Protein AF-A0A2V9L2V7-F1 (afdb_monomer_lite)

Radius of gyration: 20.35 Å; chains: 1; bounding box: 47×50×39 Å

Secondary structure (DSSP, 8-state):
-----EEPPHHHHHHHHHHT-S--TTHHHHHHHGGGEEEEE-STT--EEEEE-SSPPP---S--EEEEE-TTS-EEEEEEEE-TTS-EEEEEEE-TT-PPPSS---TTTPEEPPTT-SPPTTSS---PPPHHHHHHHHHHHHHHHHHHHHHHHHHHSGGGGGTTTHHHHHHHTT-HHHHHHHHHHHHTT--SS--HHHHHHHHTS--HHHHHHHHHHHHHHHHH-TTHHHHHHHHHHHTTTT-

Foldseek 3Di:
DPPQWDQDDPFRLLQQVLLLVDDDQQSVQQVQQNVQKTWHQDDPLRKTFIDGPDGAAGPDPWWRKWWFAAPVRFIKIWTFDDDPRRYTTITDIDRPVPDHGPDRDGNVRIDTADTVRDCDVVNPVCPPQFPLSLLLLLLVLQVVQLVVPFPLRCLQDPSVQSLVCNLVSCVVLVNNQLSVLSVQLQVLLVDPDRDSVSSNVSSVDDDPSSVVSRVVSSVSCVVRVPCSVVSSVVSCVVCVVSD

pLDDT: mean 87.8, std 12.85, range [36.5, 97.56]

Structure (mmCIF, N/CA/C/O backbone):
data_AF-A0A2V9L2V7-F1
#
_entry.id   AF-A0A2V9L2V7-F1
#
loop_
_atom_site.group_PDB
_atom_site.id
_atom_site.type_symbol
_atom_site.label_atom_id
_atom_site.label_alt_id
_atom_site.label_comp_id
_atom_site.label_asym_id
_atom_site.label_entity_id
_atom_site.label_seq_id
_atom_site.pdbx_PDB_ins_code
_atom_site.Cartn_x
_atom_site.Cartn_y
_atom_site.Cartn_z
_atom_site.occupancy
_atom_site.B_iso_or_equiv
_atom_site.auth_seq_id
_atom_site.auth_comp_id
_atom_site.auth_asym_id
_atom_site.auth_atom_id
_atom_site.pdbx_PDB_model_num
ATOM 1 N N . MET A 1 1 ? 18.694 -12.352 14.909 1.00 42.19 1 MET A N 1
ATOM 2 C CA . MET A 1 1 ? 17.731 -11.293 14.555 1.00 42.19 1 MET A CA 1
ATOM 3 C C . MET A 1 1 ? 16.382 -11.964 14.516 1.00 42.19 1 MET A C 1
ATOM 5 O O . MET A 1 1 ? 16.233 -12.912 13.757 1.00 42.19 1 MET A O 1
ATOM 9 N N . ASP A 1 2 ? 15.488 -11.582 15.415 1.00 48.94 2 ASP A N 1
ATOM 10 C CA . ASP A 1 2 ? 14.158 -12.174 15.496 1.00 48.94 2 ASP A CA 1
ATOM 11 C C . ASP A 1 2 ? 13.332 -11.619 14.329 1.00 48.94 2 ASP A C 1
ATOM 13 O O . ASP A 1 2 ? 13.195 -10.401 14.200 1.00 48.94 2 ASP A O 1
ATOM 17 N N . SER A 1 3 ? 12.876 -12.473 13.412 1.00 68.56 3 SER A N 1
ATOM 18 C CA . SER A 1 3 ? 12.157 -12.027 12.208 1.00 68.56 3 SER A CA 1
ATOM 19 C C . SER A 1 3 ? 10.790 -11.409 12.547 1.00 68.56 3 SER A C 1
ATOM 21 O O . SER A 1 3 ? 10.177 -10.758 11.699 1.00 68.56 3 SER A O 1
ATOM 23 N N . GLY A 1 4 ? 10.316 -11.578 13.789 1.00 87.12 4 GLY A N 1
ATOM 24 C CA . GLY A 1 4 ? 9.013 -11.110 14.267 1.00 87.12 4 GLY A CA 1
ATOM 25 C C . GLY A 1 4 ? 7.839 -11.932 13.731 1.00 87.12 4 GLY A C 1
ATOM 26 O O . GLY A 1 4 ? 6.692 -11.628 14.050 1.00 87.12 4 GLY A O 1
ATOM 27 N N . PHE A 1 5 ? 8.118 -12.959 12.923 1.00 94.19 5 PHE A N 1
ATOM 28 C CA . PHE A 1 5 ? 7.127 -13.913 12.452 1.00 94.19 5 PHE A CA 1
ATOM 29 C C . PHE A 1 5 ? 6.853 -14.944 13.539 1.00 94.19 5 PHE A C 1
ATOM 31 O O . PHE A 1 5 ? 7.765 -15.552 14.099 1.00 94.19 5 PHE A O 1
ATOM 38 N N . ARG A 1 6 ? 5.571 -15.153 13.817 1.00 96.06 6 ARG A N 1
AT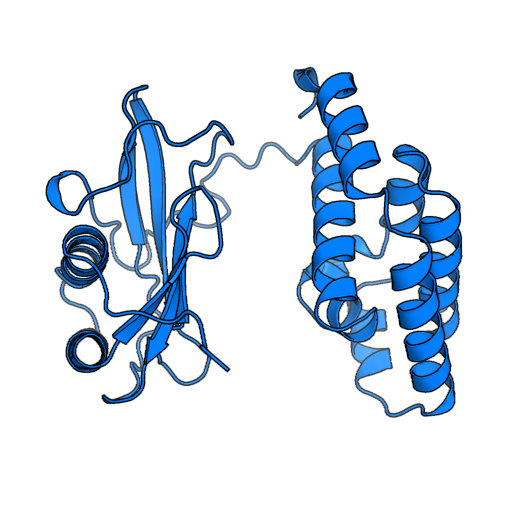OM 39 C CA . ARG A 1 6 ? 5.075 -16.119 14.793 1.00 96.06 6 ARG A CA 1
ATOM 40 C C . ARG A 1 6 ? 4.075 -17.064 14.150 1.00 96.06 6 ARG A C 1
ATOM 42 O O . ARG A 1 6 ? 3.591 -16.831 13.046 1.00 96.06 6 ARG A O 1
ATOM 49 N N . GLN A 1 7 ? 3.740 -18.129 14.863 1.00 96.50 7 GLN A N 1
ATOM 50 C CA . GLN A 1 7 ? 2.597 -18.953 14.493 1.00 96.50 7 GLN A CA 1
ATOM 51 C C . GLN A 1 7 ? 1.312 -18.112 14.504 1.00 96.50 7 GLN A C 1
ATOM 53 O O . GLN A 1 7 ? 1.173 -17.177 15.305 1.00 96.50 7 GLN A O 1
ATOM 58 N N . LEU A 1 8 ? 0.395 -18.459 13.601 1.00 96.50 8 LEU A N 1
ATOM 59 C CA . LEU A 1 8 ? -0.950 -17.896 13.580 1.00 96.50 8 LEU A CA 1
ATOM 60 C C . LEU A 1 8 ? -1.647 -18.186 14.908 1.00 96.50 8 LEU A C 1
ATOM 62 O O . LEU A 1 8 ? -1.586 -19.312 15.416 1.00 96.50 8 LEU A O 1
ATOM 66 N N . ASP A 1 9 ? -2.340 -17.190 15.448 1.00 96.06 9 ASP A N 1
ATOM 67 C CA . ASP A 1 9 ? -3.262 -17.440 16.550 1.00 96.06 9 ASP A CA 1
ATOM 68 C C . ASP A 1 9 ? -4.553 -18.126 16.046 1.00 96.06 9 ASP A C 1
ATOM 70 O O . ASP A 1 9 ? -4.778 -18.308 14.844 1.00 96.06 9 ASP A O 1
ATOM 74 N N . ALA A 1 10 ? -5.420 -18.537 16.975 1.00 96.56 10 ALA A N 1
ATOM 75 C CA . ALA A 1 10 ? -6.659 -19.239 16.637 1.00 96.56 10 ALA A CA 1
ATOM 76 C C . ALA A 1 10 ? -7.625 -18.397 15.780 1.00 96.56 10 ALA A C 1
ATOM 78 O O . ALA A 1 10 ? -8.350 -18.948 14.950 1.00 96.56 10 ALA A O 1
ATOM 79 N N . ARG A 1 11 ? -7.640 -17.071 15.962 1.00 96.12 11 ARG A N 1
ATOM 80 C CA . ARG A 1 11 ? -8.501 -16.150 15.209 1.00 96.12 11 ARG A CA 1
ATOM 81 C C . ARG A 1 11 ? -7.983 -16.000 13.783 1.00 96.12 11 ARG A C 1
ATOM 83 O O . ARG A 1 11 ? -8.754 -16.166 12.843 1.00 96.12 11 ARG A O 1
ATOM 90 N N . GLU A 1 12 ? -6.695 -15.721 13.625 1.00 97.19 12 GLU A N 1
ATOM 91 C CA . GLU A 1 12 ? -6.029 -15.537 12.330 1.00 97.19 12 GLU A CA 1
ATOM 92 C C . GLU A 1 12 ? -6.109 -16.807 11.483 1.00 97.19 12 GLU A C 1
ATOM 94 O O . GLU A 1 12 ? -6.489 -16.763 10.311 1.00 97.19 12 GLU A O 1
ATOM 99 N N . ARG A 1 13 ? -5.831 -17.963 12.100 1.00 97.19 13 ARG A N 1
ATOM 100 C CA . ARG A 1 13 ? -5.992 -19.264 11.450 1.00 97.19 13 ARG A CA 1
ATOM 101 C C . ARG A 1 13 ? -7.441 -19.514 11.044 1.00 97.19 13 ARG A C 1
ATOM 103 O O . ARG A 1 13 ? -7.682 -19.926 9.913 1.00 97.19 13 ARG A O 1
ATOM 110 N N . GLY A 1 14 ? -8.394 -19.219 11.927 1.00 97.44 14 GLY A N 1
ATOM 111 C CA . GLY A 1 14 ? -9.816 -19.370 11.628 1.00 97.44 14 GLY A CA 1
ATOM 112 C C . GLY A 1 14 ? -10.272 -18.504 10.449 1.00 97.44 14 GLY A C 1
ATOM 113 O O . GLY A 1 14 ? -11.051 -18.971 9.622 1.00 97.44 14 GLY A O 1
ATOM 114 N N . LEU A 1 15 ? -9.784 -17.262 10.338 1.00 97.44 15 LEU A N 1
ATOM 115 C CA . LEU A 1 15 ? -10.085 -16.382 9.201 1.00 97.44 15 LEU A CA 1
ATOM 116 C C . LEU A 1 15 ? -9.597 -16.990 7.882 1.00 97.44 15 LEU A C 1
ATOM 118 O O . LEU A 1 15 ? -10.358 -17.059 6.919 1.00 97.44 15 LEU A O 1
ATOM 122 N N . LEU A 1 16 ? -8.354 -17.474 7.850 1.00 97.00 16 LEU A N 1
ATOM 123 C CA . LEU A 1 16 ? -7.784 -18.114 6.664 1.00 97.00 16 LEU A CA 1
ATOM 124 C C . LEU A 1 16 ? -8.534 -19.397 6.291 1.00 97.00 16 LEU A C 1
ATOM 126 O O . LEU A 1 16 ? -8.873 -19.597 5.128 1.00 97.00 16 LEU A O 1
ATOM 130 N N . GLU A 1 17 ? -8.844 -20.253 7.264 1.00 96.56 17 GLU A N 1
ATOM 131 C CA . GLU A 1 17 ? -9.619 -21.476 7.029 1.00 96.56 17 GLU A CA 1
ATOM 132 C C . GLU A 1 17 ? -11.016 -21.162 6.480 1.00 96.56 17 GLU A C 1
ATOM 134 O O . GLU A 1 17 ? -11.464 -21.826 5.543 1.00 96.56 17 GLU A O 1
ATOM 139 N N . LYS A 1 18 ? -11.668 -20.110 6.995 1.00 96.12 18 LYS A N 1
ATOM 140 C CA . LYS A 1 18 ? -12.967 -19.639 6.504 1.00 96.12 18 LYS A CA 1
ATOM 141 C C . LYS A 1 18 ? -12.882 -19.119 5.072 1.00 96.12 18 LYS A C 1
ATOM 143 O O . LYS A 1 18 ? -13.696 -19.515 4.247 1.00 96.12 18 LYS A O 1
ATOM 148 N N . LEU A 1 19 ? -11.884 -18.295 4.748 1.00 93.88 19 LEU A N 1
ATOM 149 C CA . LEU A 1 19 ? -11.638 -17.806 3.382 1.00 93.88 19 LEU A CA 1
ATOM 150 C C . LEU A 1 19 ? -11.411 -18.940 2.376 1.00 93.88 19 LEU A C 1
ATOM 152 O O . LEU A 1 19 ? -11.769 -18.827 1.206 1.00 93.88 19 LEU A O 1
ATOM 156 N N . LEU A 1 20 ? -10.841 -20.051 2.840 1.00 93.50 20 LEU A N 1
ATOM 157 C CA . LEU A 1 20 ? -10.609 -21.252 2.049 1.00 93.50 20 LEU A CA 1
ATOM 158 C C . LEU A 1 20 ? -11.741 -22.285 2.186 1.00 93.50 20 LEU A C 1
ATOM 160 O O . LEU A 1 20 ? -11.525 -23.446 1.844 1.00 93.50 20 LEU A O 1
ATOM 164 N N . GLU A 1 21 ? -12.916 -21.932 2.717 1.00 91.06 21 GLU A N 1
ATOM 165 C CA . GLU A 1 21 ? -14.033 -22.870 2.915 1.00 91.06 21 GLU A CA 1
ATOM 166 C C . GLU A 1 21 ? -14.678 -23.260 1.577 1.00 91.06 21 GLU A C 1
ATOM 168 O O . GLU A 1 21 ? -14.817 -24.454 1.288 1.00 91.06 21 GLU A O 1
ATOM 173 N N . ALA A 1 22 ? -14.993 -22.267 0.736 1.00 85.62 22 ALA A N 1
ATOM 174 C CA . ALA A 1 22 ? -15.591 -22.466 -0.585 1.00 85.62 22 ALA A CA 1
ATOM 175 C C . ALA A 1 22 ? -14.667 -23.257 -1.528 1.00 85.62 22 ALA A C 1
ATOM 177 O O . ALA A 1 22 ? -13.444 -23.194 -1.419 1.00 85.62 22 ALA A O 1
ATOM 178 N N . GLU A 1 23 ? -15.245 -24.022 -2.455 1.00 85.12 23 GLU A N 1
ATOM 179 C CA . GLU A 1 23 ? -14.487 -24.738 -3.486 1.00 85.12 23 GLU A CA 1
ATOM 180 C C . GLU A 1 23 ? -14.056 -23.813 -4.614 1.00 85.12 23 GLU A C 1
ATOM 182 O O . GLU A 1 23 ? -14.885 -23.121 -5.193 1.00 85.12 23 GLU A O 1
ATOM 187 N N . PHE A 1 24 ? -12.761 -23.841 -4.937 1.00 85.50 24 PHE A N 1
ATOM 188 C CA . PHE A 1 24 ? -12.201 -23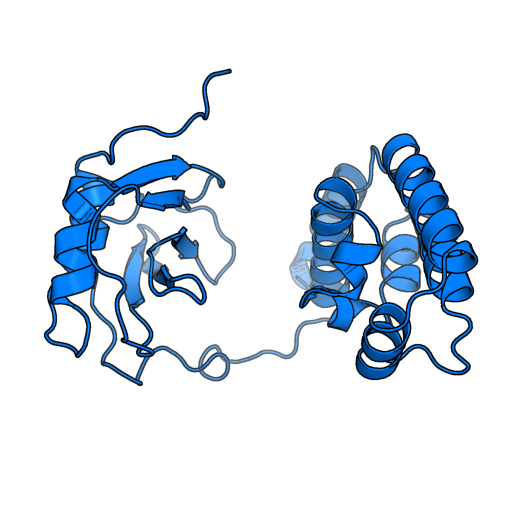.127 -6.076 1.00 85.50 24 PHE A CA 1
ATOM 189 C C . PHE A 1 24 ? -10.885 -23.752 -6.563 1.00 85.50 24 PHE A C 1
ATOM 191 O O . PHE A 1 24 ? -10.172 -24.397 -5.779 1.00 85.50 24 PHE A O 1
ATOM 198 N N . PRO A 1 25 ? -10.505 -23.553 -7.841 1.00 87.56 25 PRO A N 1
ATOM 199 C CA . PRO A 1 25 ? -9.230 -24.035 -8.361 1.00 87.56 25 PRO A CA 1
ATOM 200 C C . PRO A 1 25 ? -8.061 -23.446 -7.574 1.00 87.56 25 PRO A C 1
ATOM 202 O O . PRO A 1 25 ? -7.945 -22.227 -7.478 1.00 87.56 25 PRO A O 1
ATOM 205 N N . GLY A 1 26 ? -7.171 -24.288 -7.047 1.00 89.88 26 GLY A N 1
ATOM 206 C CA . GLY A 1 26 ? -6.004 -23.852 -6.278 1.00 89.88 26 GLY A CA 1
ATOM 207 C C . GLY A 1 26 ? -6.213 -23.762 -4.759 1.00 89.88 26 GLY A C 1
ATOM 208 O O . GLY A 1 26 ? -5.300 -23.316 -4.060 1.00 89.88 26 GLY A O 1
ATOM 209 N N . ARG A 1 27 ? -7.403 -24.113 -4.247 1.00 91.31 27 ARG A N 1
ATOM 210 C CA . ARG A 1 27 ? -7.733 -24.090 -2.812 1.00 91.31 27 ARG A CA 1
ATOM 211 C C . ARG A 1 27 ? -6.901 -25.073 -1.999 1.00 91.31 27 ARG A C 1
ATOM 213 O O . ARG A 1 27 ? -6.417 -24.721 -0.927 1.00 91.31 27 ARG A O 1
ATOM 220 N N . ASP A 1 28 ? -6.766 -26.303 -2.478 1.00 93.88 28 ASP A N 1
ATOM 221 C CA . ASP A 1 28 ? -6.141 -27.376 -1.703 1.00 93.88 28 ASP A CA 1
ATOM 222 C C . ASP A 1 28 ? -4.640 -27.112 -1.513 1.00 93.88 28 ASP A C 1
ATOM 224 O O . ASP A 1 28 ? -4.091 -27.376 -0.443 1.00 93.88 28 ASP A O 1
ATOM 228 N N . GLU A 1 29 ? -3.999 -26.471 -2.493 1.00 95.50 29 GLU A N 1
ATOM 229 C CA . GLU A 1 29 ? -2.637 -25.961 -2.376 1.00 95.50 29 GLU A CA 1
ATOM 230 C C . GLU A 1 29 ? -2.514 -24.891 -1.285 1.00 95.50 29 GLU A C 1
ATOM 232 O O . GLU A 1 29 ? -1.594 -24.950 -0.471 1.00 95.50 29 GLU A O 1
ATOM 237 N N . LEU A 1 30 ? -3.460 -23.947 -1.210 1.00 94.38 30 LEU A N 1
ATOM 238 C CA . LEU A 1 30 ? -3.473 -22.928 -0.152 1.00 94.38 30 LEU A CA 1
ATOM 239 C C . LEU A 1 30 ? -3.741 -23.540 1.226 1.00 94.38 30 LEU A C 1
ATOM 241 O O . LEU A 1 30 ? -3.114 -23.144 2.205 1.00 94.38 30 LEU A O 1
ATOM 245 N N . ARG A 1 31 ? -4.613 -24.549 1.319 1.00 95.00 31 ARG A N 1
ATOM 246 C CA . ARG A 1 31 ? -4.833 -25.282 2.574 1.00 95.00 31 ARG A CA 1
ATOM 247 C C . ARG A 1 31 ? -3.577 -26.027 3.022 1.00 95.00 31 ARG A C 1
ATOM 249 O O . ARG A 1 31 ? -3.263 -26.013 4.208 1.00 95.00 31 ARG A O 1
ATOM 256 N N . ALA A 1 32 ? -2.833 -26.631 2.096 1.00 95.06 32 ALA A N 1
ATOM 257 C CA . ALA A 1 32 ? -1.567 -27.291 2.411 1.00 95.06 32 ALA A CA 1
ATOM 258 C C . ALA A 1 32 ? -0.501 -26.302 2.920 1.00 95.06 32 ALA A C 1
ATOM 260 O O . ALA A 1 32 ? 0.265 -26.638 3.821 1.00 95.06 32 ALA A O 1
ATOM 261 N N . GLN A 1 33 ? -0.485 -25.073 2.394 1.00 95.44 33 GLN A N 1
ATOM 262 C CA . GLN A 1 33 ? 0.416 -24.006 2.846 1.00 95.44 33 GLN A CA 1
ATOM 263 C C . GLN A 1 33 ? 0.153 -23.565 4.305 1.00 95.44 33 GLN A C 1
ATOM 265 O O . GLN A 1 33 ? 1.106 -23.222 5.011 1.00 95.44 33 GLN A O 1
ATOM 270 N N . LEU A 1 34 ? -1.100 -23.626 4.795 1.00 95.00 34 LEU A N 1
ATOM 271 C CA . LEU A 1 34 ? -1.468 -23.210 6.165 1.00 95.00 34 LEU A CA 1
ATOM 272 C C . LEU A 1 34 ? -0.650 -23.907 7.259 1.00 95.00 34 LEU A C 1
ATOM 274 O O . LEU A 1 34 ? -0.385 -23.306 8.296 1.00 95.00 34 LEU A O 1
ATOM 278 N N . ALA A 1 35 ? -0.231 -25.156 7.035 1.00 91.50 35 ALA A N 1
ATOM 279 C CA . ALA A 1 35 ? 0.505 -25.945 8.023 1.00 91.50 35 ALA A CA 1
ATOM 280 C C . ALA A 1 35 ? 1.879 -25.354 8.392 1.00 91.50 35 ALA A C 1
ATOM 282 O O . ALA A 1 35 ? 2.408 -25.660 9.457 1.00 91.50 35 ALA A O 1
ATOM 283 N N . SER A 1 36 ? 2.450 -24.519 7.521 1.00 93.44 36 SER A N 1
ATOM 284 C CA . SER A 1 36 ? 3.749 -23.861 7.728 1.00 93.44 36 SER A CA 1
ATOM 285 C C . SER A 1 36 ? 3.664 -22.341 7.723 1.00 93.44 36 SER A C 1
ATOM 287 O O . SER A 1 36 ? 4.690 -21.669 7.632 1.00 93.44 36 SER A O 1
ATOM 289 N N . LEU A 1 37 ? 2.449 -21.794 7.751 1.00 95.69 37 LEU A N 1
ATOM 290 C CA . LEU A 1 37 ? 2.258 -20.364 7.631 1.00 95.69 37 LEU A CA 1
ATOM 291 C C . LEU A 1 37 ? 2.607 -19.682 8.952 1.00 95.69 37 LEU A C 1
ATOM 293 O O . LEU A 1 37 ? 2.067 -20.011 10.009 1.00 95.69 37 LEU A O 1
ATOM 297 N N . T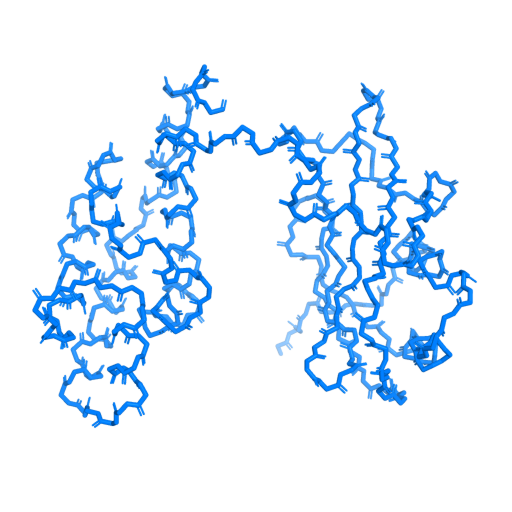HR A 1 38 ? 3.501 -18.708 8.876 1.00 96.56 38 THR A N 1
ATOM 298 C CA . THR A 1 38 ? 3.798 -17.792 9.973 1.00 96.56 38 THR A CA 1
ATOM 299 C C . THR A 1 38 ? 3.339 -16.392 9.602 1.00 96.56 38 THR A C 1
ATOM 301 O O . THR A 1 38 ? 3.202 -16.057 8.424 1.00 96.56 38 THR A O 1
ATOM 304 N N . ALA A 1 39 ? 3.068 -15.574 10.610 1.00 96.75 39 ALA A N 1
ATOM 305 C CA . ALA A 1 39 ? 2.540 -14.237 10.434 1.00 96.75 39 ALA A CA 1
ATOM 306 C C . ALA A 1 39 ? 3.255 -13.218 11.314 1.00 96.75 39 ALA A C 1
ATOM 308 O O . ALA A 1 39 ? 3.699 -13.520 12.424 1.00 96.75 39 ALA A O 1
ATOM 309 N N . LYS A 1 40 ? 3.306 -11.987 10.818 1.00 95.31 40 LYS A N 1
ATOM 310 C CA . LYS A 1 40 ? 3.698 -10.794 11.559 1.00 95.31 40 LYS A CA 1
ATOM 311 C C . LYS A 1 40 ? 2.632 -9.734 11.327 1.00 95.31 40 LYS A C 1
ATOM 313 O O . LYS A 1 40 ? 2.373 -9.378 10.180 1.00 95.31 40 LYS A O 1
ATOM 318 N N . GLN A 1 41 ? 2.037 -9.217 12.396 1.00 94.44 41 GLN A N 1
ATOM 319 C CA . GLN A 1 41 ? 1.134 -8.075 12.286 1.00 94.44 41 GLN A CA 1
ATOM 320 C C . GLN A 1 41 ? 1.928 -6.838 11.864 1.00 94.44 41 GLN A C 1
ATOM 322 O O . GLN A 1 41 ? 2.995 -6.565 12.422 1.00 94.44 41 GLN A O 1
ATOM 327 N N . ILE A 1 42 ? 1.429 -6.142 10.847 1.00 91.12 42 ILE A N 1
ATOM 328 C CA . ILE A 1 42 ? 2.095 -4.977 10.252 1.00 91.12 42 ILE A CA 1
ATOM 329 C C . ILE A 1 42 ? 1.289 -3.685 10.393 1.00 91.12 42 ILE A C 1
ATOM 331 O O . ILE A 1 42 ? 1.888 -2.624 10.294 1.00 91.12 42 ILE A O 1
ATOM 335 N N . GLU A 1 43 ? -0.008 -3.770 10.702 1.00 88.56 43 GLU A N 1
ATOM 336 C CA . GLU A 1 43 ? -0.885 -2.612 10.924 1.00 88.56 43 GLU A CA 1
ATOM 337 C C . GLU A 1 43 ? -1.745 -2.797 12.186 1.00 88.56 43 GLU A C 1
ATOM 339 O O . GLU A 1 43 ? -1.993 -3.924 12.632 1.00 88.56 43 GLU A O 1
ATOM 344 N N . GLU A 1 44 ? -2.231 -1.696 12.765 1.00 87.31 44 GLU A N 1
ATOM 345 C CA . GLU A 1 44 ? -3.077 -1.711 13.972 1.00 87.31 44 GLU A CA 1
ATOM 346 C C . GLU A 1 44 ? -4.456 -2.355 13.744 1.00 87.31 44 GLU A C 1
ATOM 348 O O . GLU A 1 44 ? -5.038 -2.903 14.680 1.00 87.31 44 GLU A O 1
ATOM 353 N N . ASP A 1 45 ? -4.950 -2.360 12.502 1.00 87.25 45 ASP A N 1
ATOM 354 C CA . ASP A 1 45 ? -6.219 -2.992 12.103 1.00 87.25 45 ASP A CA 1
ATOM 355 C C . ASP A 1 45 ? -6.189 -4.535 12.131 1.00 87.25 45 ASP A C 1
ATOM 357 O O . ASP A 1 45 ? -7.227 -5.191 12.023 1.00 87.25 45 ASP A O 1
ATOM 361 N N . GLY A 1 46 ? -5.005 -5.122 12.329 1.00 91.50 46 GLY A N 1
ATOM 362 C CA . GLY A 1 46 ? -4.795 -6.566 12.358 1.00 91.50 46 GLY A CA 1
ATOM 363 C C . GLY A 1 46 ? -4.288 -7.157 11.045 1.00 91.50 46 GLY A C 1
ATOM 364 O O . GLY A 1 46 ? -4.168 -8.379 10.960 1.00 91.50 46 GLY A O 1
ATOM 365 N N . THR A 1 47 ? -3.963 -6.337 10.042 1.00 92.62 47 THR A N 1
ATOM 366 C CA . THR A 1 47 ? -3.334 -6.785 8.793 1.00 92.62 47 THR A CA 1
ATOM 367 C C . THR A 1 47 ? -2.013 -7.504 9.070 1.00 92.62 47 THR A C 1
ATOM 369 O O . THR A 1 47 ? -1.167 -7.048 9.851 1.00 92.62 47 THR A O 1
ATOM 372 N N . LEU A 1 48 ? -1.829 -8.649 8.409 1.00 95.19 48 LEU A N 1
ATOM 373 C CA . LEU A 1 48 ? -0.698 -9.550 8.614 1.00 95.19 48 LEU A CA 1
ATOM 374 C C . LEU A 1 48 ? 0.148 -9.671 7.352 1.00 95.19 48 LEU A C 1
ATOM 376 O O . LEU A 1 48 ? -0.365 -9.990 6.280 1.00 95.19 48 LEU A O 1
ATOM 380 N N . SER A 1 49 ? 1.463 -9.555 7.511 1.00 94.94 49 SER A N 1
ATOM 381 C CA . SER A 1 49 ? 2.422 -10.150 6.584 1.00 94.94 49 SER A CA 1
ATOM 382 C C . SER A 1 49 ? 2.505 -11.649 6.856 1.00 94.94 49 SER A C 1
ATOM 384 O O . SER A 1 49 ? 2.614 -12.062 8.012 1.00 94.94 49 SER A O 1
ATOM 386 N N . LEU A 1 50 ? 2.439 -12.462 5.805 1.00 95.50 50 LEU A N 1
ATOM 387 C CA . LEU A 1 50 ? 2.452 -13.920 5.882 1.00 95.50 50 LEU A CA 1
ATOM 388 C C . LEU A 1 50 ? 3.729 -14.462 5.243 1.00 95.50 50 LEU A C 1
ATOM 390 O O . LEU A 1 50 ? 4.154 -14.008 4.180 1.00 95.50 50 LEU A O 1
ATOM 394 N N . GLN A 1 51 ? 4.307 -15.481 5.864 1.00 94.06 51 GLN A N 1
ATOM 395 C CA . GLN A 1 51 ? 5.422 -16.231 5.313 1.00 94.06 51 GLN A CA 1
ATOM 396 C C . GLN A 1 51 ? 5.065 -17.713 5.274 1.00 94.06 51 GLN A C 1
ATOM 398 O O . GLN A 1 51 ? 4.637 -18.298 6.267 1.00 94.06 51 GLN A O 1
ATOM 403 N N . CYS A 1 52 ? 5.241 -18.308 4.099 1.00 92.69 52 CYS A N 1
ATOM 404 C CA . CYS A 1 52 ? 4.949 -19.705 3.834 1.00 92.69 52 CYS A CA 1
ATOM 405 C C . CYS A 1 52 ? 6.247 -20.454 3.535 1.00 92.69 52 CYS A C 1
ATOM 407 O O . CYS A 1 52 ? 6.869 -20.208 2.500 1.00 92.69 52 CYS A O 1
ATOM 409 N N . ASP A 1 53 ? 6.625 -21.385 4.410 1.00 87.44 53 ASP A N 1
ATOM 410 C CA . ASP A 1 53 ? 7.884 -22.127 4.275 1.00 87.44 53 ASP A CA 1
ATOM 411 C C . ASP A 1 53 ? 7.719 -23.476 3.548 1.00 87.44 53 ASP A C 1
ATOM 413 O O . ASP A 1 53 ? 8.700 -24.063 3.089 1.00 87.44 53 ASP A O 1
ATOM 417 N N . SER A 1 54 ? 6.489 -23.987 3.409 1.00 88.62 54 SER A N 1
ATOM 418 C CA . SER A 1 54 ? 6.206 -25.268 2.748 1.00 88.62 54 SER A CA 1
ATOM 419 C C . SER A 1 54 ? 4.839 -25.306 2.051 1.00 88.62 54 SER A C 1
ATOM 421 O O . SER A 1 54 ? 3.982 -24.458 2.274 1.00 88.62 54 SER A O 1
ATOM 423 N N . GLY A 1 55 ? 4.631 -26.315 1.203 1.00 90.38 55 GLY A N 1
ATOM 424 C CA . GLY A 1 55 ? 3.393 -26.517 0.449 1.00 90.38 55 GLY A CA 1
ATOM 425 C C . GLY A 1 55 ? 3.518 -26.148 -1.036 1.00 90.38 55 GLY A C 1
ATOM 426 O O . GLY A 1 55 ? 4.446 -25.442 -1.438 1.00 90.38 55 GLY A O 1
ATOM 427 N N . PRO A 1 56 ? 2.622 -26.665 -1.892 1.00 95.25 56 PRO A N 1
ATOM 428 C CA . PRO A 1 56 ? 2.626 -26.357 -3.317 1.00 95.25 56 PRO A CA 1
ATOM 429 C C . PRO A 1 56 ? 2.092 -24.938 -3.588 1.00 95.25 56 PRO A C 1
ATOM 431 O O . PRO A 1 56 ? 1.221 -24.458 -2.860 1.00 95.25 56 PRO A O 1
ATOM 434 N N . PRO A 1 57 ? 2.562 -24.257 -4.647 1.00 94.06 57 PRO A N 1
ATOM 435 C CA . PRO A 1 57 ? 2.017 -22.966 -5.048 1.00 94.06 57 PRO A CA 1
ATOM 436 C C . PRO A 1 57 ? 0.605 -23.117 -5.621 1.00 94.06 57 PRO A C 1
ATOM 438 O O . PRO A 1 57 ? 0.350 -23.986 -6.457 1.00 94.06 57 PRO A O 1
ATOM 441 N N . SER A 1 58 ? -0.298 -22.218 -5.237 1.00 91.69 58 SER A N 1
ATOM 442 C CA . SER A 1 58 ? -1.631 -22.155 -5.828 1.00 91.69 58 SER A CA 1
ATOM 443 C C . SER A 1 58 ? -1.572 -21.535 -7.220 1.00 91.69 58 SER A C 1
ATOM 445 O O . SER A 1 58 ? -0.978 -20.474 -7.422 1.00 91.69 58 SER A O 1
ATOM 447 N N . ARG A 1 59 ? -2.221 -22.179 -8.193 1.00 85.38 59 ARG A N 1
ATOM 448 C CA . ARG A 1 59 ? -2.377 -21.645 -9.560 1.00 85.38 59 ARG A CA 1
ATOM 449 C C . ARG A 1 59 ? -3.609 -20.754 -9.714 1.00 85.38 59 ARG A C 1
ATOM 451 O O . ARG A 1 59 ? -3.854 -20.236 -10.804 1.00 85.38 59 ARG A O 1
ATOM 458 N N . SER A 1 60 ? -4.382 -20.600 -8.640 1.00 80.00 60 SER A N 1
ATOM 459 C CA . SER A 1 60 ? -5.579 -19.773 -8.626 1.00 80.00 60 SER A CA 1
ATOM 460 C C . SER A 1 60 ? -5.246 -18.314 -8.904 1.00 80.00 60 SER A C 1
ATOM 462 O O . SER A 1 60 ? -4.289 -17.765 -8.356 1.00 80.00 60 SER A O 1
ATOM 464 N N . LYS A 1 61 ? -6.079 -17.673 -9.722 1.00 75.94 61 LYS A N 1
ATOM 465 C CA . LYS A 1 61 ? -6.079 -16.216 -9.901 1.00 75.94 61 LYS A CA 1
ATOM 466 C C . LYS A 1 61 ? -7.298 -15.557 -9.264 1.00 75.94 61 LYS A C 1
ATOM 468 O O . LYS A 1 61 ? -7.321 -14.334 -9.177 1.00 75.94 61 LYS A O 1
ATOM 473 N N . SER A 1 62 ? -8.279 -16.347 -8.819 1.00 74.38 62 SER A N 1
ATOM 474 C CA . SER A 1 62 ? -9.504 -15.838 -8.210 1.00 74.38 62 SER A CA 1
ATOM 475 C C . SER A 1 62 ? -9.162 -15.024 -6.969 1.00 74.38 62 SER A C 1
ATOM 477 O O . SER A 1 62 ? -8.328 -15.492 -6.186 1.00 74.38 62 SER A O 1
ATOM 479 N N . PRO A 1 63 ? -9.746 -13.833 -6.771 1.00 79.19 63 PRO A N 1
ATOM 480 C CA . PRO A 1 63 ? -9.656 -13.147 -5.488 1.00 79.19 63 PRO A CA 1
ATOM 481 C C . PRO A 1 63 ? -10.233 -14.040 -4.384 1.00 79.19 63 PRO A C 1
ATOM 483 O O . PRO A 1 63 ? -11.159 -14.812 -4.631 1.00 79.19 63 PRO A O 1
ATOM 486 N N . ILE A 1 64 ? -9.652 -13.963 -3.189 1.00 90.12 64 ILE A N 1
ATOM 487 C CA . ILE A 1 64 ? -10.107 -14.713 -2.017 1.00 90.12 64 ILE A CA 1
ATOM 488 C C . ILE A 1 64 ? -10.439 -13.679 -0.954 1.00 90.12 64 ILE A C 1
ATOM 490 O O . ILE A 1 64 ? -9.540 -13.098 -0.343 1.00 90.12 64 ILE A O 1
ATOM 494 N N . GLU A 1 65 ? -11.730 -13.413 -0.797 1.00 91.25 65 GLU A N 1
ATOM 495 C CA . GLU A 1 65 ? -12.228 -12.262 -0.055 1.00 91.25 65 GLU A CA 1
ATOM 496 C C . GLU A 1 65 ? -13.464 -12.635 0.762 1.00 91.25 65 GLU A C 1
ATOM 498 O O . GLU A 1 65 ? -14.278 -13.482 0.376 1.00 91.25 65 GLU A O 1
ATOM 503 N N . GLY A 1 66 ? -13.628 -11.955 1.888 1.00 91.81 66 GLY A N 1
ATOM 504 C CA . GLY A 1 66 ? -14.842 -11.995 2.681 1.00 91.81 66 GLY A CA 1
ATOM 505 C C . GLY A 1 66 ? -15.102 -10.649 3.339 1.00 91.81 66 GLY A C 1
ATOM 506 O O . GLY A 1 66 ? -14.228 -9.789 3.401 1.00 91.81 66 GLY A O 1
ATOM 507 N N . THR A 1 67 ? -16.317 -10.467 3.835 1.00 94.94 67 THR A N 1
ATOM 508 C CA . THR A 1 67 ? -16.728 -9.258 4.548 1.00 94.94 67 THR A CA 1
ATOM 509 C C . THR A 1 67 ? -17.458 -9.623 5.837 1.00 94.94 67 THR A C 1
ATOM 511 O O . THR A 1 67 ? -18.157 -10.638 5.903 1.00 94.94 67 THR A O 1
ATOM 514 N N . CYS A 1 68 ? -17.305 -8.810 6.876 1.00 93.75 68 CYS A N 1
ATOM 515 C CA . CYS A 1 68 ? -18.079 -8.909 8.112 1.00 93.75 68 CYS A CA 1
ATOM 516 C C . CYS A 1 68 ? -18.508 -7.522 8.600 1.00 93.75 68 CYS A C 1
ATOM 518 O O . CYS A 1 68 ? -18.143 -6.495 8.026 1.00 93.75 68 CYS A O 1
ATOM 520 N N . LYS A 1 69 ? -19.330 -7.479 9.651 1.00 94.31 69 LYS A N 1
ATOM 521 C CA . LYS A 1 69 ? -19.749 -6.229 10.292 1.00 94.31 69 LYS A CA 1
ATOM 522 C C . LYS A 1 69 ? -18.958 -5.986 11.570 1.00 94.31 69 LYS A C 1
ATOM 524 O O . LYS A 1 69 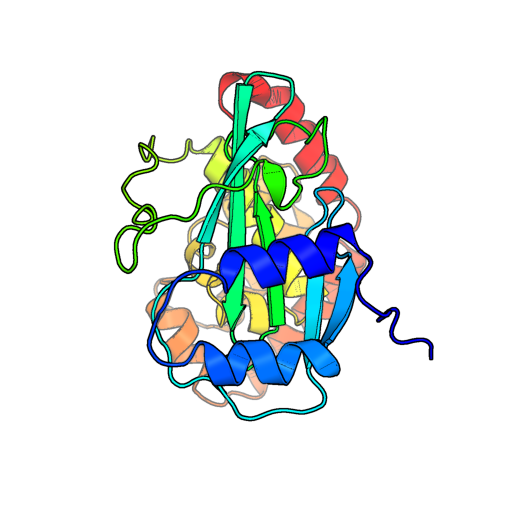? -18.795 -6.907 12.363 1.00 94.31 69 LYS A O 1
ATOM 529 N N . ASP A 1 70 ? -18.512 -4.752 11.762 1.00 94.88 70 ASP A N 1
ATOM 530 C CA . ASP A 1 70 ? -17.963 -4.283 13.034 1.00 94.88 70 ASP A CA 1
ATOM 531 C C . ASP A 1 70 ? -19.095 -3.930 14.023 1.00 94.88 70 ASP A C 1
ATOM 533 O O . ASP A 1 70 ? -20.281 -3.943 13.673 1.00 94.88 70 ASP A O 1
ATOM 537 N N . ALA A 1 71 ? -18.742 -3.597 15.267 1.00 92.31 71 ALA A N 1
ATOM 538 C CA . ALA A 1 71 ? -19.678 -3.264 16.345 1.00 92.31 71 ALA A CA 1
ATOM 539 C C . ALA A 1 71 ? -20.624 -2.094 16.014 1.00 92.31 71 ALA A C 1
ATOM 541 O O . ALA A 1 71 ? -21.742 -2.032 16.520 1.00 92.31 71 ALA A O 1
ATOM 542 N N . ASP A 1 72 ? -20.186 -1.174 15.159 1.00 89.31 72 ASP A N 1
ATOM 543 C CA . ASP A 1 72 ? -20.949 -0.015 14.684 1.00 89.31 72 ASP A CA 1
ATOM 544 C C . ASP A 1 72 ? -21.773 -0.301 13.409 1.00 89.31 72 ASP A C 1
ATOM 546 O O . ASP A 1 72 ? -22.378 0.604 12.828 1.00 89.31 72 ASP A O 1
ATOM 550 N N . GLY A 1 73 ? -21.805 -1.558 12.953 1.00 89.44 73 GLY A N 1
ATOM 551 C CA . GLY A 1 73 ? -22.530 -1.996 11.758 1.00 89.44 73 GLY A CA 1
ATOM 552 C C . GLY A 1 73 ? -21.836 -1.667 10.430 1.00 89.44 73 GLY A C 1
ATOM 553 O O . GLY A 1 73 ? -22.384 -1.956 9.350 1.00 89.44 73 GLY A O 1
ATOM 554 N N . LYS A 1 74 ? -20.635 -1.082 10.470 1.00 89.38 74 LYS A N 1
ATOM 555 C CA . LYS A 1 74 ? -19.817 -0.801 9.284 1.00 89.38 74 LYS A CA 1
ATOM 556 C C . LYS A 1 74 ? -19.142 -2.076 8.789 1.00 89.38 74 LYS A C 1
ATOM 558 O O . LYS A 1 74 ? -19.027 -3.054 9.518 1.00 89.38 74 LYS A O 1
ATOM 563 N N . ALA A 1 75 ? -18.805 -2.110 7.503 1.00 90.69 75 ALA A N 1
ATOM 564 C CA . ALA A 1 75 ? -18.191 -3.289 6.899 1.00 90.69 75 ALA A CA 1
ATOM 565 C C . ALA A 1 75 ? -16.690 -3.335 7.205 1.00 90.69 75 ALA A C 1
ATOM 567 O O . ALA A 1 75 ? -16.036 -2.295 7.183 1.00 90.69 75 ALA A O 1
ATOM 568 N N . ILE A 1 76 ? -16.173 -4.536 7.437 1.00 93.62 76 ILE A N 1
ATOM 569 C CA . ILE A 1 76 ? -14.749 -4.859 7.414 1.00 93.62 76 ILE A CA 1
ATOM 570 C C . ILE A 1 76 ? -14.563 -5.863 6.281 1.00 93.62 76 ILE A C 1
ATOM 572 O O . ILE A 1 76 ? -15.205 -6.914 6.280 1.00 93.62 76 ILE A O 1
ATOM 576 N N . ASP A 1 77 ? -13.702 -5.533 5.331 1.00 94.06 77 ASP A N 1
ATOM 577 C CA . ASP A 1 77 ? -13.346 -6.385 4.205 1.00 94.06 77 ASP A CA 1
ATOM 578 C C . ASP A 1 77 ? -12.010 -7.079 4.519 1.00 94.06 77 ASP A C 1
ATOM 580 O O . ASP A 1 77 ? -11.074 -6.456 5.023 1.00 94.06 77 ASP A O 1
ATOM 584 N N . ILE A 1 78 ? -11.932 -8.386 4.267 1.00 95.31 78 ILE A N 1
ATOM 585 C CA . ILE A 1 78 ? -10.759 -9.223 4.545 1.00 95.31 78 ILE A CA 1
ATOM 586 C C . ILE A 1 78 ? -10.330 -9.908 3.251 1.00 95.31 78 ILE A C 1
ATOM 588 O O . ILE A 1 78 ? -11.125 -10.619 2.631 1.00 95.31 78 ILE A O 1
ATOM 592 N N . LEU A 1 79 ? -9.071 -9.715 2.859 1.00 94.56 79 LEU A N 1
ATOM 593 C CA . LEU A 1 79 ? -8.523 -10.172 1.585 1.00 94.56 79 LEU A CA 1
ATOM 594 C C . LEU A 1 79 ? -7.271 -11.024 1.803 1.00 94.56 79 LEU A C 1
ATOM 596 O O . LEU A 1 79 ? -6.340 -10.626 2.506 1.00 94.56 79 LEU A O 1
ATOM 600 N N . LEU A 1 80 ? -7.218 -12.190 1.159 1.00 94.50 80 LEU A N 1
ATOM 601 C CA . LEU A 1 80 ? -6.037 -13.050 1.158 1.00 94.50 80 LEU A CA 1
ATOM 602 C C . LEU A 1 80 ? -5.237 -12.873 -0.132 1.00 94.50 80 LEU A C 1
ATOM 604 O O . LEU A 1 80 ? -5.639 -13.297 -1.222 1.00 94.50 80 LEU A O 1
ATOM 608 N N . HIS A 1 81 ? -4.045 -12.304 0.010 1.00 91.19 81 HIS A N 1
ATOM 609 C CA . HIS A 1 81 ? -3.147 -12.029 -1.101 1.00 91.19 81 HIS A CA 1
ATOM 610 C C . HIS A 1 81 ? -2.129 -13.143 -1.311 1.00 91.19 81 HIS A C 1
ATOM 612 O O . HIS A 1 81 ? -1.578 -13.732 -0.374 1.00 91.19 81 HIS A O 1
ATOM 618 N N . ARG A 1 82 ? -1.818 -13.383 -2.587 1.00 91.12 82 ARG A N 1
ATOM 619 C CA . ARG A 1 82 ? -0.788 -14.331 -3.023 1.00 91.12 82 ARG A CA 1
ATOM 620 C C . ARG A 1 82 ? 0.232 -13.619 -3.894 1.00 91.12 82 ARG A C 1
ATOM 622 O O . ARG A 1 82 ? -0.116 -12.738 -4.677 1.00 91.12 82 ARG A O 1
ATOM 629 N N . ASN A 1 83 ? 1.491 -14.016 -3.777 1.00 85.25 83 ASN A N 1
ATOM 630 C CA . ASN A 1 83 ? 2.552 -13.465 -4.605 1.00 85.25 83 ASN A CA 1
ATOM 631 C C . ASN A 1 83 ? 2.505 -14.068 -6.022 1.00 85.25 83 ASN A C 1
ATOM 633 O O . ASN A 1 83 ? 1.787 -15.031 -6.294 1.00 85.25 83 ASN A O 1
ATOM 637 N N . LYS A 1 84 ? 3.332 -13.545 -6.936 1.00 83.81 84 LYS A N 1
ATOM 638 C CA . LYS A 1 84 ? 3.410 -14.025 -8.333 1.00 83.81 84 LYS A CA 1
ATOM 639 C C . LYS A 1 84 ? 3.785 -15.509 -8.469 1.00 83.81 84 LYS A C 1
ATOM 641 O O . LYS A 1 84 ? 3.620 -16.073 -9.546 1.00 83.81 84 LYS A O 1
ATOM 646 N N . ARG A 1 85 ? 4.315 -16.127 -7.408 1.00 86.69 85 ARG A N 1
ATOM 647 C CA . ARG A 1 85 ? 4.692 -17.546 -7.363 1.00 86.69 85 ARG A CA 1
ATOM 648 C C . ARG A 1 85 ? 3.588 -18.430 -6.772 1.00 86.69 85 ARG A C 1
ATOM 650 O O . ARG A 1 85 ? 3.796 -19.631 -6.727 1.00 86.69 85 ARG A O 1
ATOM 657 N N . GLY A 1 86 ? 2.448 -17.874 -6.350 1.00 90.12 86 GLY A N 1
ATOM 658 C CA . GLY A 1 86 ? 1.298 -18.633 -5.840 1.00 90.12 86 GLY A CA 1
ATOM 659 C C . GLY A 1 86 ? 1.319 -18.927 -4.336 1.00 90.12 86 GLY A C 1
ATOM 660 O O . GLY A 1 86 ? 0.564 -19.789 -3.882 1.00 90.12 86 GLY A O 1
ATOM 661 N N . PHE A 1 87 ? 2.166 -18.241 -3.562 1.00 93.81 87 PHE A N 1
ATOM 662 C CA . PHE A 1 87 ? 2.225 -18.388 -2.102 1.00 93.81 87 PHE A CA 1
ATOM 663 C C . PHE A 1 87 ? 1.494 -17.251 -1.398 1.00 93.81 87 PHE A C 1
ATOM 665 O O . PHE A 1 87 ? 1.605 -16.098 -1.830 1.00 93.81 87 PHE A O 1
ATOM 672 N N . MET A 1 88 ? 0.788 -17.569 -0.311 1.00 94.44 88 MET A N 1
ATOM 673 C CA . MET A 1 88 ? 0.207 -16.565 0.585 1.00 94.44 88 MET A CA 1
ATOM 674 C C . MET A 1 88 ? 1.303 -15.640 1.118 1.00 94.44 88 MET A C 1
ATOM 676 O O . MET A 1 88 ? 2.352 -16.122 1.547 1.00 94.44 88 MET A O 1
ATOM 680 N N . TYR A 1 89 ? 1.072 -14.327 1.074 1.00 93.81 89 TYR A N 1
ATOM 681 C CA . TYR A 1 89 ? 2.037 -13.353 1.608 1.00 93.81 89 TYR A CA 1
ATOM 682 C C . TYR A 1 89 ? 1.413 -12.243 2.453 1.00 93.81 89 TYR A C 1
ATOM 684 O O . TYR A 1 89 ? 2.145 -11.533 3.137 1.00 93.81 89 TYR A O 1
ATOM 692 N N . MET A 1 90 ? 0.087 -12.073 2.419 1.00 94.56 90 MET A N 1
ATOM 693 C CA . MET A 1 90 ? -0.586 -11.059 3.224 1.00 94.56 90 MET A CA 1
ATOM 694 C C . MET A 1 90 ? -2.059 -11.401 3.445 1.00 94.56 90 MET A C 1
ATOM 696 O O . MET A 1 90 ? -2.740 -11.833 2.513 1.00 94.56 90 MET A O 1
ATOM 700 N N . LEU A 1 91 ? -2.529 -11.189 4.672 1.00 96.69 91 LEU A N 1
ATOM 701 C CA . LEU A 1 91 ? -3.946 -11.127 5.019 1.00 96.69 91 LEU A CA 1
ATOM 702 C C . LEU A 1 91 ? -4.256 -9.664 5.324 1.00 96.69 91 LEU A C 1
ATOM 704 O O . LEU A 1 91 ? -3.819 -9.149 6.350 1.00 96.69 91 LEU A O 1
ATOM 708 N N . GLU A 1 92 ? -4.948 -9.002 4.409 1.00 95.25 92 GLU A N 1
ATOM 709 C CA . GLU A 1 92 ? -5.291 -7.587 4.512 1.00 95.25 92 GLU A CA 1
ATOM 710 C C . GLU A 1 92 ? -6.668 -7.433 5.157 1.00 95.25 92 GLU A C 1
ATOM 712 O O . GLU A 1 92 ? -7.609 -8.136 4.779 1.00 95.25 92 GLU A O 1
ATOM 717 N N . ILE A 1 93 ? -6.772 -6.540 6.139 1.00 94.50 93 ILE A N 1
ATOM 718 C CA . ILE A 1 93 ? -8.011 -6.216 6.845 1.00 94.50 93 ILE A CA 1
ATOM 719 C C . ILE A 1 93 ? -8.270 -4.731 6.639 1.00 94.50 93 ILE A C 1
ATOM 721 O O . ILE A 1 93 ? -7.442 -3.902 6.988 1.00 94.50 93 ILE A O 1
ATOM 725 N N . ILE A 1 94 ? -9.423 -4.387 6.075 1.00 88.38 94 ILE A N 1
ATOM 726 C CA . ILE A 1 94 ? -9.755 -3.004 5.737 1.00 88.38 94 ILE A CA 1
ATOM 727 C C . ILE A 1 94 ? -11.121 -2.678 6.309 1.00 88.38 94 ILE A C 1
ATOM 729 O O . ILE A 1 94 ? -12.102 -3.352 6.006 1.00 88.38 94 ILE A O 1
ATOM 733 N N . LYS A 1 95 ? -11.215 -1.585 7.067 1.00 90.50 95 LYS A N 1
ATOM 734 C CA . LYS A 1 95 ? -12.493 -0.922 7.330 1.00 90.50 95 LYS A CA 1
ATOM 735 C C . LYS A 1 95 ? -12.641 0.237 6.337 1.00 90.50 95 LYS A C 1
ATOM 737 O O . LYS A 1 95 ? -11.967 1.254 6.503 1.00 90.50 95 LYS A O 1
ATOM 742 N N . PRO A 1 96 ? -13.458 0.113 5.271 1.00 79.81 96 PRO A N 1
ATOM 743 C CA . PRO A 1 96 ? -13.409 1.053 4.147 1.00 79.81 96 PRO A CA 1
ATOM 744 C C . PRO A 1 96 ? -13.788 2.494 4.496 1.00 79.81 96 PRO A C 1
ATOM 746 O O . PRO A 1 96 ? -13.451 3.406 3.749 1.00 79.81 96 PRO A O 1
ATOM 749 N N . ASP A 1 97 ? -14.496 2.712 5.607 1.00 80.56 97 ASP A N 1
ATOM 750 C CA . ASP A 1 97 ? -14.857 4.055 6.068 1.00 80.56 97 ASP A CA 1
ATOM 751 C C . ASP A 1 97 ? -13.734 4.775 6.834 1.00 80.56 97 ASP A C 1
ATOM 753 O O . ASP A 1 97 ? -13.914 5.921 7.239 1.00 80.56 97 ASP A O 1
ATOM 757 N N . GLY A 1 98 ? -12.587 4.115 7.035 1.00 80.19 98 GLY A N 1
ATOM 758 C CA . GLY A 1 98 ? -11.402 4.680 7.678 1.00 80.19 98 GLY A CA 1
ATOM 759 C C . GLY A 1 98 ? -11.504 4.831 9.197 1.00 80.19 98 GLY A C 1
ATOM 760 O O . GLY A 1 98 ? -10.560 5.321 9.819 1.00 80.19 98 GLY A O 1
ATOM 761 N N . SER A 1 99 ? -12.619 4.431 9.814 1.00 82.12 99 SER A N 1
ATOM 762 C CA . SER A 1 99 ? -12.730 4.423 11.273 1.00 82.12 99 SER A CA 1
ATOM 763 C C . SER A 1 99 ? -11.917 3.268 11.887 1.00 82.12 99 SER A C 1
ATOM 765 O O . SER A 1 99 ? -11.638 2.279 11.206 1.00 82.12 99 SER A O 1
ATOM 767 N N . PRO A 1 100 ? -11.517 3.353 13.170 1.00 87.00 100 PRO A N 1
ATOM 768 C CA . PRO A 1 100 ? -10.865 2.233 13.841 1.00 87.00 100 PRO A CA 1
ATOM 769 C C . PRO A 1 100 ? -11.774 1.002 13.908 1.00 87.00 100 PRO A C 1
ATOM 771 O O . PRO A 1 100 ? -12.995 1.121 14.066 1.00 87.00 100 PRO A O 1
ATOM 774 N N . ILE A 1 101 ? -11.167 -0.182 13.834 1.00 91.25 101 ILE A N 1
ATOM 775 C CA . ILE A 1 101 ? -11.859 -1.447 14.083 1.00 91.25 101 ILE A CA 1
ATOM 776 C C . ILE A 1 101 ? -12.118 -1.574 15.585 1.00 91.25 101 ILE A C 1
ATOM 778 O O . ILE A 1 101 ? -11.187 -1.529 16.389 1.00 91.25 101 ILE A O 1
ATOM 782 N N . ILE A 1 102 ? -13.387 -1.730 15.960 1.00 91.69 102 ILE A N 1
ATOM 783 C CA . ILE A 1 102 ? -13.808 -1.864 17.359 1.00 91.69 102 ILE A CA 1
ATOM 784 C C . ILE A 1 102 ? -13.646 -3.317 17.800 1.00 91.69 102 ILE A C 1
ATOM 786 O O . ILE A 1 102 ? -13.036 -3.597 18.833 1.00 91.69 102 ILE A O 1
ATOM 790 N N . ASN A 1 103 ? -14.171 -4.243 16.997 1.00 91.06 103 ASN A N 1
ATOM 791 C CA . ASN A 1 103 ? -14.056 -5.675 17.218 1.00 91.06 103 ASN A CA 1
ATOM 792 C C . ASN A 1 103 ? -13.205 -6.303 16.111 1.00 91.06 103 ASN A C 1
ATOM 794 O O . ASN A 1 103 ? -13.606 -6.268 14.946 1.00 91.06 103 ASN A O 1
ATOM 798 N N . PRO A 1 104 ? -12.065 -6.934 16.449 1.00 91.62 104 PRO A N 1
ATOM 799 C CA . PRO A 1 104 ? -11.278 -7.662 15.467 1.00 91.62 104 PRO A CA 1
ATOM 800 C C . PRO A 1 104 ? -12.131 -8.715 14.744 1.00 91.62 104 PRO A C 1
ATOM 802 O O . PRO A 1 104 ? -12.879 -9.443 15.409 1.00 91.62 104 PRO A O 1
ATOM 805 N N . PRO A 1 105 ? -12.011 -8.839 13.412 1.00 93.81 105 PRO A N 1
ATOM 806 C CA . PRO A 1 105 ? -12.818 -9.779 12.651 1.00 93.81 105 PRO A CA 1
ATOM 807 C C . PRO A 1 105 ? -12.537 -11.221 13.082 1.00 93.81 105 PRO A C 1
ATOM 809 O O . PRO A 1 105 ? -11.415 -11.587 13.446 1.00 93.81 105 PRO A O 1
ATOM 812 N N . CYS A 1 106 ? -13.563 -12.066 13.020 1.00 93.75 106 CYS A N 1
ATOM 813 C CA . CYS A 1 106 ? -13.440 -13.485 13.328 1.00 93.75 106 CYS A CA 1
ATOM 814 C C . CYS A 1 106 ? -14.159 -14.349 12.287 1.00 93.75 106 CYS A C 1
ATOM 816 O O . CYS A 1 106 ? -15.084 -13.906 11.609 1.00 93.75 106 CYS A O 1
ATOM 818 N N . ALA A 1 107 ? -13.749 -15.614 12.190 1.00 95.38 107 ALA A N 1
ATOM 819 C CA . ALA A 1 107 ? -14.254 -16.564 11.198 1.00 95.38 107 ALA A CA 1
ATOM 820 C C . ALA A 1 107 ? -15.781 -16.750 11.219 1.00 95.38 107 ALA A C 1
ATOM 822 O O . ALA A 1 107 ? -16.386 -17.009 10.181 1.00 95.38 107 ALA A O 1
ATOM 823 N N . ARG A 1 108 ? -16.407 -16.634 12.398 1.00 94.44 108 ARG A N 1
ATOM 824 C CA . ARG A 1 108 ? -17.851 -16.852 12.567 1.00 94.44 108 ARG A CA 1
ATOM 825 C C . ARG A 1 108 ? -18.683 -15.791 11.854 1.00 94.44 108 ARG A C 1
ATOM 827 O O . ARG A 1 108 ? -19.738 -16.116 11.321 1.00 94.44 108 ARG A O 1
ATOM 834 N N . ASP A 1 109 ? -18.204 -14.554 11.856 1.00 93.44 109 ASP A N 1
ATOM 835 C CA . ASP A 1 109 ? -18.957 -13.403 11.358 1.00 93.44 109 ASP A CA 1
ATOM 836 C C . ASP A 1 109 ? -18.573 -13.065 9.902 1.00 93.44 109 ASP A C 1
ATOM 838 O O . ASP A 1 109 ? -19.163 -12.178 9.286 1.00 93.44 109 ASP A O 1
ATOM 842 N N . LEU A 1 110 ? -17.593 -13.791 9.346 1.00 94.00 110 LEU A N 1
ATOM 843 C CA . LEU A 1 110 ? -17.090 -13.631 7.988 1.00 94.00 110 LEU A CA 1
ATOM 844 C C . LEU A 1 110 ? -18.011 -14.293 6.957 1.00 94.00 110 LEU A C 1
ATOM 846 O O . LEU A 1 110 ? -18.218 -15.511 6.960 1.00 94.00 110 LEU A O 1
ATOM 850 N N . VAL A 1 111 ? -18.501 -13.483 6.024 1.00 93.62 111 VAL A N 1
ATOM 851 C CA . VAL A 1 111 ? -19.280 -13.914 4.863 1.00 93.62 111 VAL A CA 1
ATOM 852 C C . VAL A 1 111 ? -18.384 -13.880 3.629 1.00 93.62 111 VAL A C 1
ATOM 854 O O . VAL A 1 111 ? -17.810 -12.842 3.309 1.00 93.62 111 VAL A O 1
ATOM 857 N N . LEU A 1 112 ? -18.258 -15.012 2.935 1.00 90.56 112 LEU A N 1
ATOM 858 C CA . LEU A 1 112 ? -17.441 -15.114 1.724 1.00 90.56 112 LEU A CA 1
ATOM 859 C C . LEU A 1 112 ? -18.091 -14.388 0.553 1.00 90.56 112 LEU A C 1
ATOM 861 O O . LEU A 1 112 ? -19.301 -14.499 0.338 1.00 90.56 112 LEU A O 1
ATOM 865 N N . LEU A 1 113 ? -17.270 -13.690 -0.225 1.00 83.25 113 LEU A N 1
ATOM 866 C CA . LEU A 1 113 ? -17.706 -13.111 -1.487 1.00 83.25 113 LEU A CA 1
ATOM 867 C C . LEU A 1 113 ? -17.581 -14.164 -2.604 1.00 83.25 113 LEU A C 1
ATOM 869 O O . LEU A 1 113 ? -16.631 -14.951 -2.602 1.00 83.25 113 LEU A O 1
ATOM 873 N N . PRO A 1 114 ? -18.543 -14.234 -3.542 1.00 68.06 114 PRO A N 1
ATOM 874 C CA . PRO A 1 114 ? -18.517 -15.225 -4.612 1.00 68.06 114 PRO A CA 1
ATOM 875 C C . PRO A 1 114 ? -17.296 -15.049 -5.526 1.00 68.06 114 PRO A C 1
ATOM 877 O O . PRO A 1 114 ? -16.829 -13.932 -5.755 1.00 68.06 114 PRO A O 1
ATOM 880 N N . GLU A 1 115 ? -16.801 -16.153 -6.096 1.00 56.38 115 GLU A N 1
ATOM 881 C CA . GLU A 1 115 ? -15.681 -16.131 -7.043 1.00 56.38 115 GLU A CA 1
ATOM 882 C C . GLU A 1 115 ? -15.970 -15.201 -8.231 1.00 56.38 115 GLU A C 1
ATOM 884 O O . GLU A 1 115 ? -16.996 -15.317 -8.901 1.00 56.38 115 GLU A O 1
ATOM 889 N N . GLY A 1 116 ? -15.065 -14.252 -8.488 1.00 51.19 116 GLY A N 1
ATOM 890 C CA . GLY A 1 116 ? -15.242 -13.234 -9.532 1.00 51.19 116 GLY A CA 1
ATOM 891 C C . GLY A 1 116 ? -16.266 -12.139 -9.198 1.00 51.19 116 GLY A C 1
ATOM 892 O O . GLY A 1 116 ? -16.432 -11.214 -9.990 1.00 51.19 116 GLY A O 1
ATOM 893 N N . GLY A 1 117 ? -16.913 -12.230 -8.033 1.00 41.72 117 GLY A N 1
ATOM 894 C CA . GLY A 1 117 ? -17.783 -11.221 -7.432 1.00 41.72 117 GLY A CA 1
ATOM 895 C C . GLY A 1 117 ? -17.169 -10.577 -6.191 1.00 41.72 117 GLY A C 1
ATOM 896 O O . GLY A 1 117 ? -17.903 -10.006 -5.384 1.00 41.72 117 GLY A O 1
ATOM 897 N N . GLY A 1 118 ? -15.837 -10.639 -6.041 1.00 42.78 118 GLY A N 1
ATOM 898 C CA . GLY A 1 118 ? -15.136 -9.626 -5.255 1.00 42.78 118 GLY A CA 1
ATOM 899 C C . GLY A 1 118 ? -15.662 -8.271 -5.706 1.00 42.78 118 GLY A C 1
ATOM 900 O O . GLY A 1 118 ? -15.941 -8.102 -6.903 1.00 42.78 118 GLY A O 1
ATOM 901 N N . ARG A 1 119 ? -15.878 -7.338 -4.769 1.00 40.38 119 ARG A N 1
ATOM 902 C CA . ARG A 1 119 ? -16.193 -5.965 -5.167 1.00 40.38 119 ARG A CA 1
ATOM 903 C C . ARG A 1 119 ? -15.157 -5.624 -6.217 1.00 40.38 119 ARG A C 1
ATOM 905 O O . ARG A 1 119 ? -13.957 -5.623 -5.924 1.00 40.38 119 ARG A O 1
ATOM 912 N N . LYS A 1 120 ? -15.596 -5.356 -7.450 1.00 38.00 120 LYS A N 1
ATOM 913 C CA . LYS A 1 120 ? -14.680 -4.718 -8.380 1.00 38.00 120 LYS A CA 1
ATOM 914 C C . LYS A 1 120 ? -14.153 -3.497 -7.619 1.00 38.00 120 LYS A C 1
ATOM 916 O O . LYS A 1 120 ? -14.915 -2.914 -6.836 1.00 38.00 120 LYS A O 1
ATOM 921 N N . PRO A 1 121 ? -12.926 -3.019 -7.852 1.00 41.97 121 PRO A N 1
ATOM 922 C CA . PRO A 1 121 ? -12.472 -1.722 -7.332 1.00 41.97 121 PRO A CA 1
ATOM 923 C C . PRO A 1 121 ? -13.362 -0.526 -7.766 1.00 41.97 121 PRO A C 1
ATOM 925 O O . PRO A 1 121 ? -12.946 0.626 -7.694 1.00 41.97 121 PRO A O 1
ATOM 928 N N . GLU A 1 122 ? -14.533 -0.809 -8.323 1.00 42.28 122 GLU A N 1
ATOM 929 C CA . GLU A 1 122 ? -15.515 -0.038 -9.052 1.00 42.28 122 GLU A CA 1
ATOM 930 C C . GLU A 1 122 ? -16.881 -0.064 -8.320 1.00 42.28 122 GLU A C 1
ATOM 932 O O . GLU A 1 122 ? -17.696 0.806 -8.596 1.00 42.28 122 GLU A O 1
ATOM 937 N N . ASP A 1 123 ? -17.107 -0.998 -7.371 1.00 36.50 123 ASP A N 1
ATOM 938 C CA . ASP A 1 123 ? -18.374 -1.162 -6.619 1.00 36.50 123 ASP A CA 1
ATOM 939 C C . ASP A 1 123 ? -18.314 -0.648 -5.163 1.00 36.50 123 ASP A C 1
ATOM 941 O O . ASP A 1 123 ? -19.31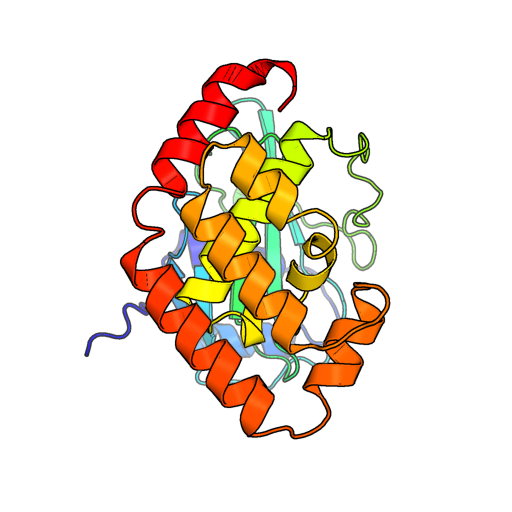1 -0.656 -4.438 1.00 36.50 123 ASP A O 1
ATOM 945 N N . VAL A 1 124 ? -17.154 -0.155 -4.716 1.00 45.47 124 VAL A N 1
ATOM 946 C CA . VAL A 1 124 ? -17.172 1.015 -3.830 1.00 45.47 124 VAL A CA 1
ATOM 947 C C . VAL A 1 124 ? -17.613 2.128 -4.756 1.00 45.47 124 VAL A C 1
ATOM 949 O O . VAL A 1 124 ? -16.950 2.327 -5.772 1.00 45.47 124 VAL A O 1
ATOM 952 N N . GLU A 1 125 ? -18.714 2.815 -4.460 1.00 37.78 125 GLU A N 1
ATOM 953 C CA . GLU A 1 125 ? -19.016 4.087 -5.108 1.00 37.78 125 GLU A CA 1
ATOM 954 C C . GLU A 1 125 ? -17.729 4.917 -5.021 1.00 37.78 125 GLU A C 1
ATOM 956 O O . GLU A 1 125 ? -17.384 5.443 -3.962 1.00 37.78 125 GLU A O 1
ATOM 961 N N . LYS A 1 126 ? -16.936 4.943 -6.102 1.00 42.66 126 LYS A N 1
ATOM 962 C CA . LYS A 1 126 ? -15.771 5.805 -6.223 1.00 42.66 126 LYS A CA 1
ATOM 963 C C . LYS A 1 126 ? -16.371 7.187 -6.357 1.00 42.66 126 LYS A C 1
ATOM 965 O O . LYS A 1 126 ? -16.435 7.750 -7.449 1.00 42.66 126 LYS A O 1
ATOM 970 N N . ARG A 1 127 ? -16.786 7.759 -5.225 1.00 57.88 127 ARG A N 1
ATOM 971 C CA . ARG A 1 127 ? -16.591 9.182 -5.021 1.00 57.88 127 ARG A CA 1
ATOM 972 C C . ARG A 1 127 ? -15.175 9.423 -5.514 1.00 57.88 127 ARG A C 1
ATOM 974 O O . ARG A 1 127 ? -14.225 8.807 -5.025 1.00 57.88 127 ARG A O 1
ATOM 981 N N . ALA A 1 128 ? -15.068 10.201 -6.585 1.00 67.06 128 ALA A N 1
ATOM 982 C CA . ALA A 1 128 ? -13.775 10.637 -7.057 1.00 67.06 128 ALA A CA 1
ATOM 983 C C . ALA A 1 128 ? -13.052 11.196 -5.834 1.00 67.06 128 ALA A C 1
ATOM 985 O O . ALA A 1 128 ? -13.634 12.014 -5.118 1.00 67.06 128 ALA A O 1
ATOM 986 N N . LEU A 1 129 ? -11.851 10.677 -5.566 1.00 74.88 129 LEU A N 1
ATOM 987 C CA . LEU A 1 129 ? -11.074 11.140 -4.429 1.00 74.88 129 LEU A CA 1
ATOM 988 C C . LEU A 1 129 ? -11.021 12.663 -4.491 1.00 74.88 129 LEU A C 1
ATOM 990 O O . LEU A 1 129 ? -10.725 13.223 -5.558 1.00 74.88 129 LEU A O 1
ATOM 994 N N . THR A 1 130 ? -11.316 13.314 -3.374 1.00 86.44 130 THR A N 1
ATOM 995 C CA . THR A 1 130 ? -11.135 14.758 -3.266 1.00 86.44 130 THR A CA 1
ATOM 996 C C . THR A 1 130 ? -9.667 15.086 -3.492 1.00 86.44 130 THR A C 1
ATOM 998 O O . THR A 1 130 ? -8.776 14.231 -3.405 1.00 86.44 130 THR A O 1
ATOM 1001 N N . GLU A 1 131 ? -9.381 16.339 -3.821 1.00 86.88 131 GLU A N 1
ATOM 1002 C CA . GLU A 1 131 ? -7.992 16.756 -3.978 1.00 86.88 131 GLU A CA 1
ATOM 1003 C C . GLU A 1 131 ? -7.201 16.535 -2.684 1.00 86.88 131 GLU A C 1
ATOM 1005 O O . GLU A 1 131 ? -6.048 16.112 -2.738 1.00 86.88 131 GLU A O 1
ATOM 1010 N N . GLU A 1 132 ? -7.830 16.748 -1.528 1.00 90.19 132 GLU A N 1
ATOM 1011 C CA . GLU A 1 132 ? -7.246 16.517 -0.211 1.00 90.19 132 GLU A CA 1
ATOM 1012 C C . GLU A 1 132 ? -6.948 15.031 0.049 1.00 90.19 132 GLU A C 1
ATOM 1014 O O . GLU A 1 132 ? -5.838 14.697 0.465 1.00 90.19 132 GLU A O 1
ATOM 1019 N N . GLU A 1 133 ? -7.871 14.117 -0.267 1.00 84.75 133 GLU A N 1
ATOM 1020 C CA . GLU A 1 133 ? -7.626 12.669 -0.164 1.00 84.75 133 GLU A CA 1
ATOM 1021 C C . GLU A 1 133 ? -6.489 12.221 -1.094 1.00 84.75 133 GLU A C 1
ATOM 1023 O O . GLU A 1 133 ? -5.658 11.385 -0.725 1.00 84.75 133 GLU A O 1
ATOM 1028 N N . ARG A 1 134 ? -6.409 12.797 -2.302 1.00 89.81 134 ARG A N 1
ATOM 1029 C CA . ARG A 1 134 ? -5.322 12.510 -3.254 1.00 89.81 134 ARG A CA 1
ATOM 1030 C C . ARG A 1 134 ? -3.972 12.989 -2.734 1.00 89.81 134 ARG A C 1
ATOM 1032 O O . ARG A 1 134 ? -3.004 12.245 -2.882 1.00 89.81 134 ARG A O 1
ATOM 1039 N N . VAL A 1 135 ? -3.912 14.168 -2.108 1.00 94.38 135 VAL A N 1
ATOM 1040 C CA . VAL A 1 135 ? -2.703 14.672 -1.430 1.00 94.38 135 VAL A CA 1
ATOM 1041 C C . VAL A 1 135 ? -2.275 13.700 -0.336 1.00 94.38 135 VAL A C 1
ATOM 1043 O O . VAL A 1 135 ? -1.113 13.296 -0.300 1.00 94.38 135 VAL A O 1
ATOM 1046 N N . VAL A 1 136 ? -3.214 13.255 0.506 1.00 91.69 136 VAL A N 1
ATOM 1047 C CA . VAL A 1 136 ? -2.900 12.332 1.604 1.00 91.69 136 VAL A CA 1
ATOM 1048 C C . VAL A 1 136 ? -2.339 11.013 1.089 1.00 91.69 136 VAL A C 1
ATOM 1050 O O . VAL A 1 136 ? -1.294 10.556 1.553 1.00 91.69 136 VAL A O 1
ATOM 1053 N N . LEU A 1 137 ? -2.998 10.411 0.100 1.00 89.19 137 LEU A N 1
ATOM 1054 C CA . LEU A 1 137 ? -2.545 9.150 -0.481 1.00 89.19 137 LEU A CA 1
ATOM 1055 C C . LEU A 1 137 ? -1.196 9.287 -1.194 1.00 89.19 137 LEU A C 1
ATOM 1057 O O . LEU A 1 137 ? -0.368 8.383 -1.087 1.00 89.19 137 LEU A O 1
ATOM 1061 N N . ALA A 1 138 ? -0.965 10.400 -1.894 1.00 93.12 138 ALA A N 1
ATOM 1062 C CA . ALA A 1 138 ? 0.296 10.670 -2.574 1.00 93.12 138 ALA A CA 1
ATOM 1063 C C . ALA A 1 138 ? 1.462 10.765 -1.585 1.00 93.12 138 ALA A C 1
ATOM 1065 O O . ALA A 1 138 ? 2.464 10.070 -1.755 1.00 93.12 138 ALA A O 1
ATOM 1066 N N . VAL A 1 139 ? 1.312 11.572 -0.530 1.00 95.88 139 VAL A N 1
ATOM 1067 C CA . VAL A 1 139 ? 2.366 11.781 0.472 1.00 95.88 139 VAL A CA 1
ATOM 1068 C C . VAL A 1 139 ? 2.634 10.505 1.272 1.00 95.88 139 VAL A C 1
ATOM 1070 O O . VAL A 1 139 ? 3.795 10.139 1.434 1.00 95.88 139 VAL A O 1
ATOM 1073 N N . ARG A 1 140 ? 1.593 9.776 1.708 1.00 92.06 140 ARG A N 1
ATOM 1074 C CA . ARG A 1 140 ? 1.773 8.482 2.403 1.00 92.06 140 ARG A CA 1
ATOM 1075 C C . ARG A 1 140 ? 2.492 7.463 1.534 1.00 92.06 140 ARG A C 1
ATOM 1077 O O . ARG A 1 140 ? 3.352 6.738 2.022 1.00 92.06 140 ARG A O 1
ATOM 1084 N N . ALA A 1 141 ? 2.127 7.392 0.253 1.00 89.38 141 ALA A N 1
ATOM 1085 C CA . ALA A 1 141 ? 2.795 6.498 -0.679 1.00 89.38 141 ALA A CA 1
ATOM 1086 C C . ALA A 1 141 ? 4.269 6.881 -0.833 1.00 89.38 141 ALA A C 1
ATOM 1088 O O . ALA A 1 141 ? 5.118 6.005 -0.738 1.00 89.38 141 ALA A O 1
ATOM 1089 N N . LEU A 1 142 ? 4.588 8.164 -1.018 1.00 94.31 142 LEU A N 1
ATOM 1090 C CA . LEU A 1 142 ? 5.979 8.603 -1.110 1.00 94.31 142 LEU A CA 1
ATOM 1091 C C . LEU A 1 142 ? 6.776 8.223 0.138 1.00 94.31 142 LEU A C 1
ATOM 1093 O O . LEU A 1 142 ? 7.803 7.563 0.015 1.00 94.31 142 LEU A O 1
ATOM 1097 N N . ASP A 1 143 ? 6.283 8.596 1.319 1.00 92.81 143 ASP A N 1
ATOM 1098 C CA . ASP A 1 143 ? 6.981 8.349 2.579 1.00 92.81 143 ASP A CA 1
ATOM 1099 C C . ASP A 1 143 ? 7.229 6.849 2.798 1.00 92.81 143 ASP A C 1
ATOM 1101 O O . ASP A 1 143 ? 8.353 6.428 3.073 1.00 92.81 143 ASP A O 1
ATOM 1105 N N . ARG A 1 144 ? 6.217 6.005 2.559 1.00 88.56 144 ARG A N 1
ATOM 1106 C CA . ARG A 1 144 ? 6.358 4.547 2.666 1.00 88.56 144 ARG A CA 1
ATOM 1107 C C . ARG A 1 144 ? 7.365 3.979 1.670 1.00 88.56 144 ARG A C 1
ATOM 1109 O O . ARG A 1 144 ? 8.165 3.124 2.042 1.00 88.56 144 ARG A O 1
ATOM 1116 N N . GLU A 1 145 ? 7.284 4.356 0.397 1.00 90.69 145 GLU A N 1
ATOM 1117 C CA . GLU A 1 145 ? 8.123 3.737 -0.634 1.00 90.69 145 GLU A CA 1
ATOM 1118 C C . GLU A 1 145 ? 9.578 4.201 -0.528 1.00 90.69 145 GLU A C 1
ATOM 1120 O O . GLU A 1 145 ? 10.479 3.364 -0.594 1.00 90.69 145 GLU A O 1
ATOM 1125 N N . VAL A 1 146 ? 9.818 5.496 -0.291 1.00 91.19 146 VAL A N 1
ATOM 1126 C CA . VAL A 1 146 ? 11.182 6.036 -0.179 1.00 91.19 146 VAL A CA 1
ATOM 1127 C C . VAL A 1 146 ? 11.885 5.480 1.060 1.00 91.19 146 VAL A C 1
ATOM 1129 O O . VAL A 1 146 ? 13.027 5.037 0.954 1.00 91.19 146 VAL A O 1
ATOM 1132 N N . ASN A 1 147 ? 11.198 5.370 2.202 1.00 86.25 147 ASN A N 1
ATOM 1133 C CA . ASN A 1 147 ? 11.793 4.766 3.401 1.00 86.25 147 ASN A CA 1
ATOM 1134 C C . ASN A 1 147 ? 12.017 3.244 3.283 1.00 86.25 147 ASN A C 1
ATOM 1136 O O . ASN A 1 147 ? 12.853 2.700 4.003 1.00 86.25 147 ASN A O 1
ATOM 1140 N N . ASN A 1 148 ? 11.316 2.549 2.378 1.00 82.75 148 ASN A N 1
ATOM 1141 C CA . ASN A 1 148 ? 11.445 1.096 2.192 1.00 82.75 148 ASN A CA 1
ATOM 1142 C C . ASN A 1 148 ? 12.292 0.676 0.978 1.00 82.75 148 ASN A C 1
ATOM 1144 O O . ASN A 1 148 ? 12.605 -0.507 0.835 1.00 82.75 148 ASN A O 1
ATOM 1148 N N . GLY A 1 149 ? 12.640 1.597 0.079 1.00 84.19 149 GLY A N 1
ATOM 1149 C CA . GLY A 1 149 ? 13.428 1.282 -1.116 1.00 84.19 149 GLY A CA 1
ATOM 1150 C C . GLY A 1 149 ? 13.729 2.467 -2.031 1.00 84.19 149 GLY A C 1
ATOM 1151 O O . GLY A 1 149 ? 13.990 2.258 -3.216 1.00 84.19 149 GLY A O 1
ATOM 1152 N N . GLY A 1 150 ? 13.665 3.689 -1.503 1.00 92.75 150 GLY A N 1
ATOM 1153 C CA . GLY A 1 150 ? 14.056 4.895 -2.217 1.00 92.75 150 GLY A CA 1
ATOM 1154 C C . GLY A 1 150 ? 13.077 5.374 -3.288 1.00 92.75 150 GLY A C 1
ATOM 1155 O O . GLY A 1 150 ? 12.010 4.796 -3.536 1.00 92.75 150 GLY A O 1
ATOM 1156 N N . TYR A 1 151 ? 13.468 6.441 -3.976 1.00 95.81 151 TYR A N 1
ATOM 1157 C CA . TYR A 1 151 ? 12.765 6.995 -5.127 1.00 95.81 151 TYR A CA 1
ATOM 1158 C C . TYR A 1 151 ? 12.642 5.975 -6.252 1.00 95.81 151 TYR A C 1
ATOM 1160 O O . TYR A 1 151 ? 11.636 5.977 -6.960 1.00 95.81 151 TYR A O 1
ATOM 1168 N N . HIS A 1 152 ? 13.599 5.051 -6.385 1.00 91.69 152 HIS A N 1
ATOM 1169 C CA . HIS A 1 152 ? 13.483 3.970 -7.359 1.00 91.69 152 HIS A CA 1
ATOM 1170 C C . HIS A 1 152 ? 12.223 3.130 -7.116 1.00 91.69 152 HIS A C 1
ATOM 1172 O O . HIS A 1 152 ? 11.458 2.876 -8.048 1.00 91.69 152 HIS A O 1
ATOM 1178 N N . LYS A 1 153 ? 11.949 2.767 -5.858 1.00 89.31 153 LYS A N 1
ATOM 1179 C CA . LYS A 1 153 ? 10.734 2.039 -5.485 1.00 89.31 153 LYS A CA 1
ATOM 1180 C C . LYS A 1 153 ? 9.482 2.881 -5.715 1.00 89.31 153 LYS A C 1
ATOM 1182 O O . LYS A 1 153 ? 8.552 2.411 -6.371 1.00 89.31 153 LYS A O 1
ATOM 1187 N N . PHE A 1 154 ? 9.490 4.145 -5.282 1.00 94.19 154 PHE A N 1
ATOM 1188 C CA . PHE A 1 154 ? 8.364 5.061 -5.500 1.00 94.19 154 PHE A CA 1
ATOM 1189 C C . PHE A 1 154 ? 8.007 5.218 -6.988 1.00 94.19 154 PHE A C 1
ATOM 1191 O O . PHE A 1 154 ? 6.825 5.251 -7.346 1.00 94.19 154 PHE A O 1
ATOM 1198 N N . PHE A 1 155 ? 9.013 5.277 -7.860 1.00 93.50 155 PHE A N 1
ATOM 1199 C CA . PHE A 1 155 ? 8.834 5.404 -9.300 1.00 93.50 155 PHE A CA 1
ATOM 1200 C C . PHE A 1 155 ? 8.521 4.074 -9.998 1.00 93.50 155 PHE A C 1
ATOM 1202 O O . PHE A 1 155 ? 7.779 4.066 -10.973 1.00 93.50 155 PHE A O 1
ATOM 1209 N N . CYS A 1 156 ? 9.019 2.926 -9.552 1.00 84.19 156 CYS A N 1
ATOM 1210 C CA . CYS A 1 156 ? 8.761 1.656 -10.244 1.00 84.19 156 CYS A CA 1
ATOM 1211 C C . CYS A 1 156 ? 7.422 1.015 -9.850 1.00 84.19 156 CYS A C 1
ATOM 1213 O O . CYS A 1 156 ? 6.748 0.423 -10.707 1.00 84.19 156 CYS A O 1
ATOM 1215 N N . ASP A 1 157 ? 7.003 1.186 -8.598 1.00 83.94 157 ASP A N 1
ATOM 1216 C CA . ASP A 1 157 ? 5.801 0.558 -8.061 1.00 83.94 157 ASP A CA 1
ATOM 1217 C C . ASP A 1 157 ? 4.518 1.335 -8.405 1.00 83.94 157 ASP A C 1
ATOM 1219 O O . ASP A 1 157 ? 4.504 2.349 -9.108 1.00 83.94 157 ASP A O 1
ATOM 1223 N N . SER A 1 158 ? 3.380 0.824 -7.926 1.00 79.12 158 SER A N 1
ATOM 1224 C CA . SER A 1 158 ? 2.054 1.414 -8.169 1.00 79.12 158 SER A CA 1
ATOM 1225 C C . SER A 1 158 ? 1.905 2.858 -7.661 1.00 79.12 158 SER A C 1
ATOM 1227 O O . SER A 1 158 ? 1.026 3.587 -8.128 1.00 79.12 158 SER A O 1
ATOM 1229 N N . SER A 1 159 ? 2.771 3.287 -6.740 1.00 85.81 159 SER A N 1
ATOM 1230 C CA . SER A 1 159 ? 2.889 4.655 -6.222 1.00 85.81 159 SER A CA 1
ATOM 1231 C C . SER A 1 159 ? 3.216 5.685 -7.300 1.00 85.81 159 SER A C 1
ATOM 1233 O O . SER A 1 159 ? 2.817 6.842 -7.170 1.00 85.81 159 SER A O 1
ATOM 1235 N N . ARG A 1 160 ? 3.838 5.264 -8.409 1.00 91.81 160 ARG A N 1
ATOM 1236 C CA . ARG A 1 160 ? 4.203 6.129 -9.538 1.00 91.81 160 ARG A CA 1
ATOM 1237 C C . ARG A 1 160 ? 3.036 6.954 -10.085 1.00 91.81 160 ARG A C 1
ATOM 1239 O O . ARG A 1 160 ? 3.237 8.049 -10.600 1.00 91.81 160 ARG A O 1
ATOM 1246 N N . LYS A 1 161 ? 1.798 6.472 -9.938 1.00 89.25 161 LYS A N 1
ATOM 1247 C CA . LYS A 1 161 ? 0.583 7.212 -10.322 1.00 89.25 161 LYS A CA 1
ATOM 1248 C C . LYS A 1 161 ? 0.477 8.608 -9.688 1.00 89.25 161 LYS A C 1
ATOM 1250 O O . LYS A 1 161 ? -0.242 9.448 -10.216 1.00 89.25 161 LYS A O 1
ATOM 1255 N N . PHE A 1 162 ? 1.166 8.848 -8.570 1.00 92.81 162 PHE A N 1
ATOM 1256 C CA . PHE A 1 162 ? 1.164 10.125 -7.855 1.00 92.81 162 PHE A CA 1
ATOM 1257 C C . PHE A 1 162 ? 2.262 11.093 -8.292 1.00 92.81 162 PHE A C 1
ATOM 1259 O O . PHE A 1 162 ? 2.236 12.250 -7.882 1.00 92.81 162 PHE A O 1
ATOM 1266 N N . VAL A 1 163 ? 3.192 10.665 -9.148 1.00 93.62 163 VAL A N 1
ATOM 1267 C CA . VAL A 1 163 ? 4.290 11.506 -9.639 1.00 93.62 163 VAL A CA 1
ATOM 1268 C C . VAL A 1 163 ? 3.828 12.877 -10.170 1.00 93.62 163 VAL A C 1
ATOM 1270 O O . VAL A 1 163 ? 4.460 13.865 -9.806 1.00 93.62 163 VAL A O 1
ATOM 1273 N N . PRO A 1 164 ? 2.726 13.005 -10.939 1.00 93.81 164 PRO A N 1
ATOM 1274 C CA . PRO A 1 164 ? 2.305 14.314 -11.447 1.00 93.81 164 PRO A CA 1
ATOM 1275 C C . PRO A 1 164 ? 1.889 15.324 -10.371 1.00 93.81 164 PRO A C 1
ATOM 1277 O O . PRO A 1 164 ? 1.818 16.509 -10.664 1.00 93.81 164 PRO A O 1
ATOM 1280 N N . ILE A 1 165 ? 1.570 14.869 -9.154 1.00 94.81 165 ILE A N 1
ATOM 1281 C CA . ILE A 1 165 ? 1.042 15.726 -8.082 1.00 94.81 165 ILE A CA 1
ATOM 1282 C C . ILE A 1 165 ? 1.924 15.756 -6.834 1.00 94.81 165 ILE A C 1
ATOM 1284 O O . ILE A 1 165 ? 1.622 16.498 -5.902 1.00 94.81 165 ILE A O 1
ATOM 1288 N N . ILE A 1 166 ? 2.965 14.924 -6.750 1.00 96.75 166 ILE A N 1
ATOM 1289 C CA . ILE A 1 166 ? 3.638 14.664 -5.473 1.00 96.75 166 ILE A CA 1
ATOM 1290 C C . ILE A 1 166 ? 4.391 15.885 -4.934 1.00 96.75 166 ILE A C 1
ATOM 1292 O O . ILE A 1 166 ? 4.324 16.155 -3.737 1.00 96.75 166 ILE A O 1
ATOM 1296 N N . VAL A 1 167 ? 5.045 16.657 -5.804 1.00 97.50 167 VAL A N 1
ATOM 1297 C CA . VAL A 1 167 ? 5.780 17.869 -5.406 1.00 97.50 167 VAL A CA 1
ATOM 1298 C C . VAL A 1 167 ? 4.810 18.916 -4.858 1.00 97.50 167 VAL A C 1
ATOM 1300 O O . VAL A 1 167 ? 4.989 19.389 -3.736 1.00 97.50 167 VAL A O 1
ATOM 1303 N N . ASP A 1 168 ? 3.723 19.189 -5.581 1.00 97.25 168 ASP A N 1
ATOM 1304 C CA . ASP A 1 168 ? 2.670 20.104 -5.128 1.00 97.25 168 ASP A CA 1
ATOM 1305 C C . ASP A 1 168 ? 1.997 19.610 -3.841 1.00 97.25 168 ASP A C 1
ATOM 1307 O O . ASP A 1 168 ? 1.670 20.403 -2.962 1.00 97.25 168 ASP A O 1
ATOM 1311 N N . SER A 1 169 ? 1.822 18.295 -3.692 1.00 97.12 169 SER A N 1
ATOM 1312 C CA . SER A 1 169 ? 1.247 17.691 -2.484 1.00 97.12 169 SER A CA 1
ATOM 1313 C C . SER A 1 169 ? 2.131 17.925 -1.259 1.00 97.12 169 SER A C 1
ATOM 1315 O O . SER A 1 169 ? 1.616 18.283 -0.202 1.00 97.12 169 SER A O 1
ATOM 1317 N N . LEU A 1 170 ? 3.453 17.784 -1.399 1.00 97.12 170 LEU A N 1
ATOM 1318 C CA . LEU A 1 170 ? 4.410 18.075 -0.327 1.00 97.12 170 LEU A CA 1
ATOM 1319 C C . LEU A 1 170 ? 4.415 19.561 0.044 1.00 97.12 170 LEU A C 1
ATOM 1321 O O . LEU A 1 170 ? 4.418 19.891 1.228 1.00 97.12 170 LEU A O 1
ATOM 1325 N N . LEU A 1 171 ? 4.352 20.456 -0.945 1.00 96.56 171 LEU A N 1
ATOM 1326 C CA . LEU A 1 171 ? 4.233 21.897 -0.698 1.00 96.56 171 LEU A CA 1
ATOM 1327 C C . LEU A 1 171 ? 2.925 22.240 0.026 1.00 96.56 171 LEU A C 1
ATOM 1329 O O . LEU A 1 171 ? 2.930 23.011 0.984 1.00 96.56 171 LEU A O 1
ATOM 1333 N N . ARG A 1 172 ? 1.804 21.625 -0.371 1.00 95.81 172 ARG A N 1
ATOM 1334 C CA . ARG A 1 172 ? 0.490 21.845 0.260 1.00 95.81 172 ARG A CA 1
ATOM 1335 C C . ARG A 1 172 ? 0.459 21.479 1.742 1.00 95.81 172 ARG A C 1
ATOM 1337 O O . ARG A 1 172 ? -0.313 22.086 2.477 1.00 95.81 172 ARG A O 1
ATOM 1344 N N . ILE A 1 173 ? 1.275 20.522 2.178 1.00 95.00 173 ILE A N 1
ATOM 1345 C CA . ILE A 1 173 ? 1.381 20.142 3.596 1.00 95.00 173 ILE A CA 1
ATOM 1346 C C . ILE A 1 173 ? 2.536 20.851 4.330 1.00 95.00 173 ILE A C 1
ATOM 1348 O O . ILE A 1 173 ? 2.782 20.574 5.503 1.00 95.00 173 ILE A O 1
ATOM 1352 N N . GLY A 1 174 ? 3.246 21.772 3.667 1.00 94.12 174 GLY A N 1
ATOM 1353 C CA . GLY A 1 174 ? 4.357 22.534 4.250 1.00 94.12 174 GLY A CA 1
ATOM 1354 C C . GLY A 1 174 ? 5.657 21.738 4.401 1.00 94.12 174 GLY A C 1
ATOM 1355 O O . GLY A 1 174 ? 6.433 21.986 5.328 1.00 94.12 174 GLY A O 1
ATOM 1356 N N . CYS A 1 175 ? 5.888 20.757 3.526 1.00 95.25 175 CYS A N 1
ATOM 1357 C CA . CYS A 1 175 ? 7.095 19.930 3.478 1.00 95.25 175 CYS A CA 1
ATOM 1358 C C . CYS A 1 175 ? 8.046 20.376 2.353 1.00 95.25 175 CYS A C 1
ATOM 1360 O O . CYS A 1 175 ? 8.434 19.582 1.495 1.00 95.25 175 CYS A O 1
ATOM 1362 N N . ASP A 1 176 ? 8.445 21.647 2.368 1.00 95.12 176 ASP A N 1
ATOM 1363 C CA . ASP A 1 176 ? 9.185 22.303 1.279 1.00 95.12 176 ASP A CA 1
ATOM 1364 C C . ASP A 1 176 ? 10.525 21.632 0.945 1.00 95.12 176 ASP A C 1
ATOM 1366 O O . ASP A 1 176 ? 10.877 21.480 -0.224 1.00 95.12 176 ASP A O 1
ATOM 1370 N N . GLU A 1 177 ? 11.281 21.194 1.954 1.00 94.50 177 GLU A N 1
ATOM 1371 C CA . GLU A 1 177 ? 12.566 20.518 1.731 1.00 94.50 177 GLU A CA 1
ATOM 1372 C C . GLU A 1 177 ? 12.379 19.144 1.078 1.00 94.50 177 GLU A C 1
ATOM 1374 O O . GLU A 1 177 ? 13.074 18.808 0.119 1.00 94.50 177 GLU A O 1
ATOM 1379 N N . ALA A 1 178 ? 11.378 18.379 1.524 1.00 95.75 178 ALA A N 1
ATOM 1380 C CA . ALA A 1 178 ? 11.019 17.116 0.885 1.00 95.75 178 ALA A CA 1
ATOM 1381 C C . ALA A 1 178 ? 10.546 17.343 -0.560 1.00 95.75 178 ALA A C 1
ATOM 1383 O O . ALA A 1 178 ? 10.901 16.563 -1.446 1.00 95.75 178 ALA A O 1
ATOM 1384 N N . ALA A 1 179 ? 9.803 18.426 -0.818 1.00 97.00 179 ALA A N 1
ATOM 1385 C CA . ALA A 1 179 ? 9.361 18.799 -2.160 1.00 97.00 179 ALA A CA 1
ATOM 1386 C C . ALA A 1 179 ? 10.549 19.097 -3.086 1.00 97.00 179 ALA A C 1
ATOM 1388 O O . ALA A 1 179 ? 10.597 18.577 -4.199 1.00 97.00 179 ALA A O 1
ATOM 1389 N N . LYS A 1 180 ? 11.548 19.857 -2.614 1.00 97.25 180 LYS A N 1
ATOM 1390 C CA . LYS A 1 180 ? 12.780 20.147 -3.374 1.00 97.25 180 LYS A CA 1
ATOM 1391 C C . LYS A 1 180 ? 13.565 18.881 -3.708 1.00 97.25 180 LYS A C 1
ATOM 1393 O O . LYS A 1 180 ? 14.020 18.725 -4.839 1.00 97.25 180 LYS A O 1
ATOM 1398 N N . ILE A 1 181 ? 13.716 17.972 -2.744 1.00 97.56 181 ILE A N 1
ATOM 1399 C CA . ILE A 1 181 ? 14.420 16.698 -2.958 1.00 97.56 181 ILE A CA 1
ATOM 1400 C C . ILE A 1 181 ? 13.647 15.822 -3.950 1.00 97.56 181 ILE A C 1
ATOM 1402 O O . ILE A 1 181 ? 14.242 15.255 -4.862 1.00 97.56 181 ILE A O 1
ATOM 1406 N N . THR A 1 182 ? 12.321 15.767 -3.819 1.00 97.44 182 THR A N 1
ATOM 1407 C CA . THR A 1 182 ? 11.454 15.016 -4.739 1.00 97.44 182 THR A CA 1
ATOM 1408 C C . THR A 1 182 ? 11.536 15.577 -6.156 1.00 97.44 182 THR A C 1
ATOM 1410 O O . THR A 1 182 ? 11.654 14.814 -7.111 1.00 97.44 182 THR A O 1
ATOM 1413 N N . GLN A 1 183 ? 11.536 16.905 -6.309 1.00 97.50 183 GLN A N 1
ATOM 1414 C CA . GLN A 1 183 ? 11.712 17.551 -7.608 1.00 97.50 183 GLN A CA 1
ATOM 1415 C C . GLN A 1 183 ? 13.077 17.212 -8.215 1.00 97.50 183 GLN A C 1
ATOM 1417 O O . GLN A 1 183 ? 13.143 16.826 -9.376 1.00 97.50 183 GLN A O 1
ATOM 1422 N N . ARG A 1 184 ? 14.153 17.252 -7.419 1.00 97.44 184 ARG A N 1
ATOM 1423 C CA . ARG A 1 184 ? 15.498 16.852 -7.863 1.00 97.44 184 ARG A CA 1
ATOM 1424 C C . ARG A 1 184 ? 15.530 15.403 -8.367 1.00 97.44 184 ARG A C 1
ATOM 1426 O O . ARG A 1 184 ? 16.127 15.133 -9.407 1.00 97.44 184 ARG A O 1
ATOM 1433 N N . ALA A 1 185 ? 14.845 14.486 -7.680 1.00 97.06 185 ALA A N 1
ATOM 1434 C CA . ALA A 1 185 ? 14.720 13.096 -8.117 1.00 97.06 185 ALA A CA 1
ATOM 1435 C C . ALA A 1 185 ? 13.954 12.961 -9.448 1.00 97.06 185 ALA A C 1
ATOM 1437 O O . ALA A 1 185 ? 14.312 12.131 -10.283 1.00 97.06 185 ALA A O 1
ATOM 1438 N N . LEU A 1 186 ? 12.928 13.788 -9.680 1.00 96.50 186 LEU A N 1
ATOM 1439 C CA . LEU A 1 186 ? 12.201 13.831 -10.955 1.00 96.50 186 LEU A CA 1
ATOM 1440 C C . LEU A 1 186 ? 13.047 14.424 -12.086 1.00 96.50 186 LEU A C 1
ATOM 1442 O O . LEU A 1 186 ? 13.065 13.878 -13.190 1.00 96.50 186 LEU A O 1
ATOM 1446 N N . ASP A 1 187 ? 13.789 15.495 -11.811 1.00 96.31 187 ASP A N 1
ATOM 1447 C CA . ASP A 1 187 ? 14.660 16.155 -12.788 1.00 96.31 187 ASP A CA 1
ATOM 1448 C C . ASP A 1 187 ? 15.784 15.221 -13.264 1.00 96.31 187 ASP A C 1
ATOM 1450 O O . ASP A 1 187 ? 16.171 15.247 -14.438 1.00 96.31 187 ASP A O 1
ATOM 1454 N N . ALA A 1 188 ? 16.259 14.326 -12.388 1.00 95.88 188 ALA A N 1
ATOM 1455 C CA . ALA A 1 188 ? 17.238 13.294 -12.728 1.00 95.88 188 ALA A CA 1
ATOM 1456 C C . ALA A 1 188 ? 16.754 12.351 -13.845 1.00 95.88 188 ALA A C 1
ATOM 1458 O O . ALA A 1 188 ? 17.571 11.822 -14.600 1.00 95.88 188 ALA A O 1
ATOM 1459 N N . LEU A 1 189 ? 15.435 12.178 -14.005 1.00 93.94 189 LEU A N 1
ATOM 1460 C CA . LEU A 1 189 ? 14.847 11.357 -15.069 1.00 93.94 189 LEU A CA 1
ATOM 1461 C C . LEU A 1 189 ? 14.958 12.014 -16.453 1.00 93.94 189 LEU A C 1
ATOM 1463 O O . LEU A 1 189 ? 14.820 11.322 -17.462 1.00 93.94 189 LEU A O 1
ATOM 1467 N N . ARG A 1 190 ? 15.214 13.332 -16.512 1.00 92.88 190 ARG A N 1
ATOM 1468 C CA . ARG A 1 190 ? 15.378 14.124 -17.749 1.00 92.88 190 ARG A CA 1
ATOM 1469 C C . ARG A 1 190 ? 14.223 13.948 -18.736 1.00 92.88 190 ARG A C 1
ATOM 1471 O O . ARG A 1 190 ? 14.419 13.891 -19.951 1.00 92.88 190 ARG A O 1
ATOM 1478 N N . LEU A 1 191 ? 13.011 13.853 -18.200 1.00 89.19 191 LEU A N 1
ATOM 1479 C CA . LEU A 1 191 ? 11.800 13.684 -18.986 1.00 89.19 191 LEU A CA 1
ATOM 1480 C C . LEU A 1 191 ? 11.246 15.043 -19.435 1.00 89.19 191 LEU A C 1
ATOM 1482 O O . LEU A 1 191 ? 11.145 15.953 -18.616 1.00 89.19 191 LEU A O 1
ATOM 1486 N N . PRO A 1 192 ? 10.837 15.193 -20.709 1.00 80.69 192 PRO A N 1
ATOM 1487 C CA . PRO A 1 192 ? 10.226 16.431 -21.198 1.00 80.69 192 PRO A CA 1
ATOM 1488 C C . PRO A 1 192 ? 8.834 16.672 -20.598 1.00 80.69 192 PRO A C 1
ATOM 1490 O O . PRO A 1 192 ? 8.398 17.812 -20.474 1.00 80.69 192 PRO A O 1
ATOM 1493 N N . ALA A 1 193 ? 8.141 15.595 -20.226 1.00 84.00 193 ALA A N 1
ATOM 1494 C CA . ALA A 1 193 ? 6.901 15.616 -19.472 1.00 84.00 193 ALA A CA 1
ATOM 1495 C C . ALA A 1 193 ? 6.911 14.442 -18.495 1.00 84.00 193 ALA A C 1
ATOM 1497 O O . ALA A 1 193 ? 7.292 13.326 -18.850 1.00 84.00 193 ALA A O 1
ATOM 1498 N N . VAL A 1 194 ? 6.497 14.692 -17.257 1.00 83.81 194 VAL A N 1
ATOM 1499 C CA . VAL A 1 194 ? 6.540 13.675 -16.212 1.00 83.81 194 VAL A CA 1
ATOM 1500 C C . VAL A 1 194 ? 5.230 12.889 -16.219 1.00 83.81 194 VAL A C 1
ATOM 1502 O O . VAL A 1 194 ? 4.266 13.240 -15.539 1.00 83.81 194 VAL A O 1
ATOM 1505 N N . THR A 1 195 ? 5.187 11.818 -17.012 1.00 88.69 195 THR A N 1
ATOM 1506 C CA . THR A 1 195 ? 4.077 10.857 -16.994 1.00 88.69 195 THR A CA 1
ATOM 1507 C C . THR A 1 195 ? 4.491 9.578 -16.263 1.00 88.69 195 THR A C 1
ATOM 1509 O O . THR A 1 195 ? 5.666 9.199 -16.301 1.00 88.69 195 THR A O 1
ATOM 1512 N N . PRO A 1 196 ? 3.559 8.862 -15.604 1.00 84.00 196 PRO A N 1
ATOM 1513 C CA . PRO A 1 196 ? 3.889 7.581 -14.995 1.00 84.00 196 PRO A CA 1
ATOM 1514 C C . PRO A 1 196 ? 4.493 6.585 -15.999 1.00 84.00 196 PRO A C 1
ATOM 1516 O O . PRO A 1 196 ? 5.449 5.888 -15.684 1.00 84.00 196 PRO A O 1
ATOM 1519 N N . ASP A 1 197 ? 3.998 6.483 -17.224 1.00 83.88 197 ASP A N 1
ATOM 1520 C CA . ASP A 1 197 ? 4.535 5.462 -18.131 1.00 83.88 197 ASP A CA 1
ATOM 1521 C C . ASP A 1 197 ? 5.970 5.785 -18.582 1.00 83.88 197 ASP A C 1
ATOM 1523 O O . ASP A 1 197 ? 6.825 4.893 -18.588 1.00 83.88 197 ASP A O 1
ATOM 1527 N N . ASP A 1 198 ? 6.277 7.064 -18.815 1.00 88.31 198 ASP A N 1
ATOM 1528 C CA . ASP A 1 198 ? 7.620 7.511 -19.205 1.00 88.31 198 ASP A CA 1
ATOM 1529 C C . ASP A 1 198 ? 8.647 7.352 -18.078 1.00 88.31 198 ASP A C 1
ATOM 1531 O O . ASP A 1 198 ? 9.787 6.942 -18.318 1.00 88.31 198 ASP A O 1
ATOM 1535 N N . VAL A 1 199 ? 8.243 7.620 -16.832 1.00 88.81 199 VAL A N 1
ATOM 1536 C CA . VAL A 1 199 ? 9.088 7.431 -15.641 1.00 88.81 199 VAL A CA 1
ATOM 1537 C C . VAL A 1 199 ? 9.526 5.971 -15.520 1.00 88.81 199 VAL A C 1
ATOM 1539 O O . VAL A 1 199 ? 10.712 5.692 -15.334 1.00 88.81 199 VAL A O 1
ATOM 1542 N N . ARG A 1 200 ? 8.599 5.020 -15.696 1.00 86.75 200 ARG A N 1
ATOM 1543 C CA . ARG A 1 200 ? 8.934 3.589 -15.644 1.00 86.75 200 ARG A CA 1
ATOM 1544 C C . ARG A 1 200 ? 9.838 3.174 -16.794 1.00 86.75 200 ARG A C 1
ATOM 1546 O O . ARG A 1 200 ? 10.859 2.537 -16.556 1.00 86.75 200 ARG A O 1
ATOM 1553 N N . ALA A 1 201 ? 9.475 3.541 -18.021 1.00 87.94 201 ALA A N 1
ATOM 1554 C CA . ALA A 1 201 ? 10.256 3.193 -19.205 1.00 87.94 201 ALA A CA 1
ATOM 1555 C C . ALA A 1 201 ? 11.692 3.744 -19.132 1.00 87.94 201 ALA A C 1
ATOM 1557 O O . ALA A 1 201 ? 12.631 3.121 -19.627 1.00 87.94 201 ALA A O 1
ATOM 1558 N N . THR A 1 202 ? 11.871 4.899 -18.487 1.00 91.50 202 THR A N 1
ATOM 1559 C CA . THR A 1 202 ? 13.188 5.493 -18.240 1.00 91.50 202 THR A CA 1
ATOM 1560 C C . THR A 1 202 ? 14.005 4.653 -17.267 1.00 91.50 202 THR A C 1
ATOM 1562 O O . THR A 1 202 ? 15.150 4.323 -17.575 1.00 91.50 202 THR A O 1
ATOM 1565 N N . LEU A 1 203 ? 13.422 4.252 -16.134 1.00 89.75 203 LEU A N 1
ATOM 1566 C CA . LEU A 1 203 ? 14.115 3.470 -15.102 1.00 89.75 203 LEU A CA 1
ATOM 1567 C C . LEU A 1 203 ? 14.421 2.023 -15.511 1.00 89.75 203 LEU A C 1
ATOM 1569 O O . LEU A 1 203 ? 15.341 1.424 -14.967 1.00 89.75 203 LEU A O 1
ATOM 1573 N N . GLU A 1 204 ? 13.715 1.4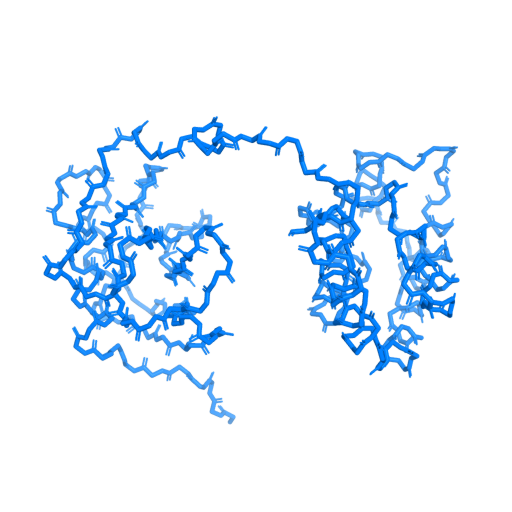68 -16.499 1.00 89.38 204 GLU A N 1
ATOM 1574 C CA . GLU A 1 204 ? 14.054 0.161 -17.086 1.00 89.38 204 GLU A CA 1
ATOM 1575 C C . GLU A 1 204 ? 15.376 0.183 -17.871 1.00 89.38 204 GLU A C 1
ATOM 1577 O O . GLU A 1 204 ? 15.994 -0.863 -18.090 1.00 89.38 204 GLU A O 1
ATOM 1582 N N . ARG A 1 205 ? 15.833 1.367 -18.296 1.00 90.69 205 ARG A N 1
ATOM 1583 C CA . ARG A 1 205 ? 17.137 1.543 -18.941 1.00 90.69 205 ARG A CA 1
ATOM 1584 C C . ARG A 1 205 ? 18.190 1.826 -17.882 1.00 90.69 205 ARG A C 1
ATOM 1586 O O . ARG A 1 205 ? 18.000 2.690 -17.026 1.00 90.69 205 ARG A O 1
ATOM 1593 N N . ARG A 1 206 ? 19.325 1.139 -17.988 1.00 90.56 206 ARG A N 1
ATOM 1594 C CA . ARG A 1 206 ? 20.483 1.380 -17.127 1.00 90.56 206 ARG A CA 1
ATOM 1595 C C . ARG A 1 206 ? 21.053 2.777 -17.379 1.00 90.56 206 ARG A C 1
ATOM 1597 O O . ARG A 1 206 ? 21.381 3.098 -18.521 1.00 90.56 206 ARG A O 1
ATOM 1604 N N . ASP A 1 207 ? 21.198 3.557 -16.314 1.00 94.44 207 ASP A N 1
ATOM 1605 C CA . ASP A 1 207 ? 21.841 4.870 -16.322 1.00 94.44 207 ASP A CA 1
ATOM 1606 C C . ASP A 1 207 ? 22.493 5.112 -14.955 1.00 94.44 207 ASP A C 1
ATOM 1608 O O . ASP A 1 207 ? 21.853 5.569 -14.011 1.00 94.44 207 ASP A O 1
ATOM 1612 N N . ASP A 1 208 ? 23.786 4.801 -14.864 1.00 94.44 208 ASP A N 1
ATOM 1613 C CA . ASP A 1 208 ? 24.535 4.854 -13.606 1.00 94.44 208 ASP A CA 1
ATOM 1614 C C . ASP A 1 208 ? 24.618 6.291 -13.031 1.00 94.44 208 ASP A C 1
ATOM 1616 O O . ASP A 1 208 ? 24.783 6.465 -11.825 1.00 94.44 208 ASP A O 1
ATOM 1620 N N . VAL A 1 209 ? 24.488 7.333 -13.868 1.00 95.06 209 VAL A N 1
ATOM 1621 C CA . VAL A 1 209 ? 24.530 8.739 -13.421 1.00 95.06 209 VAL A CA 1
ATOM 1622 C C . VAL A 1 209 ? 23.208 9.136 -12.780 1.00 95.06 209 VAL A C 1
ATOM 1624 O O . VAL A 1 209 ? 23.202 9.744 -11.710 1.00 95.06 209 VAL A O 1
ATOM 1627 N N . ARG A 1 210 ? 22.088 8.790 -13.422 1.00 96.00 210 ARG A N 1
ATOM 1628 C CA . ARG A 1 210 ? 20.753 8.992 -12.848 1.00 96.00 210 ARG A CA 1
ATOM 1629 C C . ARG A 1 210 ? 20.598 8.195 -11.558 1.00 96.00 210 ARG A C 1
ATOM 1631 O O . ARG A 1 210 ? 20.110 8.742 -10.578 1.00 96.00 210 ARG A O 1
ATOM 1638 N N . ASP A 1 211 ? 21.000 6.929 -11.559 1.00 94.56 211 ASP A N 1
ATOM 1639 C CA . ASP A 1 211 ? 20.799 6.048 -10.408 1.00 94.56 211 ASP A CA 1
ATOM 1640 C C . ASP A 1 211 ? 21.592 6.555 -9.187 1.00 94.56 211 ASP A C 1
ATOM 1642 O O . ASP A 1 211 ? 21.037 6.655 -8.096 1.00 94.56 211 ASP A O 1
ATOM 1646 N N . LEU A 1 212 ? 22.825 7.042 -9.389 1.00 96.31 212 LEU A N 1
ATOM 1647 C CA . LEU A 1 212 ? 23.599 7.712 -8.335 1.00 96.31 212 LEU A CA 1
ATOM 1648 C C . LEU A 1 212 ? 22.919 8.987 -7.805 1.00 96.31 212 LEU A C 1
ATOM 1650 O O . LEU A 1 212 ? 23.016 9.304 -6.618 1.00 96.31 212 LEU A O 1
ATOM 1654 N N . GLU A 1 213 ? 22.264 9.751 -8.677 1.00 97.00 213 GLU A N 1
ATOM 1655 C CA . GLU A 1 213 ? 21.535 10.958 -8.286 1.00 97.00 213 GLU A CA 1
ATOM 1656 C C . GLU A 1 213 ? 20.289 10.623 -7.450 1.00 97.00 213 GLU A C 1
ATOM 1658 O O . GLU A 1 213 ? 19.996 11.313 -6.469 1.00 97.00 213 GLU A O 1
ATOM 1663 N N . LEU A 1 214 ? 19.589 9.536 -7.791 1.00 96.69 214 LEU A N 1
ATOM 1664 C CA . LEU A 1 214 ? 18.462 9.027 -7.007 1.00 96.69 214 LEU A CA 1
ATOM 1665 C C . LEU A 1 214 ? 18.917 8.541 -5.626 1.00 96.69 214 LEU A C 1
ATOM 1667 O O . LEU A 1 214 ? 18.317 8.949 -4.633 1.00 96.69 214 LEU A O 1
ATOM 1671 N N . ASP A 1 215 ? 20.025 7.800 -5.544 1.00 95.94 215 ASP A N 1
ATOM 1672 C CA . ASP A 1 215 ? 20.599 7.351 -4.267 1.00 95.94 215 ASP A CA 1
ATOM 1673 C C . ASP A 1 215 ? 20.948 8.538 -3.346 1.00 95.94 215 ASP A C 1
ATOM 1675 O O . ASP A 1 215 ? 20.751 8.502 -2.127 1.00 95.94 215 ASP A O 1
ATOM 1679 N N . GLN A 1 216 ? 21.447 9.643 -3.913 1.00 97.31 216 GLN A N 1
ATOM 1680 C CA . GLN A 1 216 ? 21.686 10.868 -3.143 1.00 97.31 216 GLN A CA 1
ATOM 1681 C C . GLN A 1 216 ? 20.385 11.505 -2.649 1.00 97.31 216 GLN A C 1
ATOM 1683 O O . GLN A 1 216 ? 20.342 12.014 -1.524 1.00 97.31 216 GLN A O 1
ATOM 1688 N N . CYS A 1 217 ? 19.337 11.500 -3.473 1.00 97.44 217 CYS A N 1
ATOM 1689 C CA . CYS A 1 217 ? 18.025 12.008 -3.084 1.00 97.44 217 CYS A CA 1
ATOM 1690 C C . CYS A 1 217 ? 17.413 11.164 -1.960 1.00 97.44 217 CYS A C 1
ATOM 1692 O O . CYS A 1 217 ? 16.859 11.743 -1.027 1.00 97.44 217 CYS A O 1
ATOM 1694 N N . ASP A 1 218 ? 17.584 9.842 -1.986 1.00 95.31 218 ASP A N 1
ATOM 1695 C CA . ASP A 1 218 ? 17.137 8.935 -0.921 1.00 95.31 218 ASP A CA 1
ATOM 1696 C C . ASP A 1 218 ? 17.782 9.291 0.422 1.00 95.31 218 ASP A C 1
ATOM 1698 O O . ASP A 1 218 ? 17.099 9.489 1.432 1.00 95.31 218 ASP A O 1
ATOM 1702 N N . LEU A 1 219 ? 19.108 9.461 0.425 1.00 94.31 219 LEU A N 1
ATOM 1703 C CA . LEU A 1 219 ? 19.867 9.832 1.622 1.00 94.31 219 LEU A CA 1
ATOM 1704 C C . LEU A 1 219 ? 19.471 11.204 2.175 1.00 94.31 219 LEU A C 1
ATOM 1706 O O . LEU A 1 219 ? 19.456 11.397 3.394 1.00 94.31 219 LEU A O 1
ATOM 1710 N N . LEU A 1 220 ? 19.203 12.174 1.297 1.00 95.12 220 LEU A N 1
ATOM 1711 C CA . LEU A 1 220 ? 18.741 13.498 1.708 1.00 95.12 220 LEU A CA 1
ATOM 1712 C C . LEU A 1 220 ? 17.332 13.425 2.285 1.00 95.12 220 LEU A C 1
ATOM 1714 O O . LEU A 1 220 ? 17.111 13.945 3.376 1.00 95.12 220 LEU A O 1
ATOM 1718 N N . PHE A 1 221 ? 16.420 12.732 1.600 1.00 93.25 221 PHE A N 1
ATOM 1719 C CA . PHE A 1 221 ? 15.038 12.581 2.037 1.00 93.25 221 PHE A CA 1
ATOM 1720 C C . PHE A 1 221 ? 14.977 11.957 3.428 1.00 93.25 221 PHE A C 1
ATOM 1722 O O . PHE A 1 221 ? 14.372 12.537 4.324 1.00 93.25 221 PHE A O 1
ATOM 1729 N N . TYR A 1 222 ? 15.706 10.862 3.659 1.00 88.81 222 TYR A N 1
ATOM 1730 C CA . TYR A 1 222 ? 15.768 10.203 4.965 1.00 88.81 222 TYR A CA 1
ATOM 1731 C C . TYR A 1 222 ? 16.217 11.141 6.103 1.00 88.81 222 TYR A C 1
ATOM 1733 O O . TYR A 1 222 ? 15.750 11.040 7.238 1.00 88.81 222 TYR A O 1
ATOM 1741 N N . LYS A 1 223 ? 17.117 12.092 5.817 1.00 88.38 223 LYS A N 1
ATOM 1742 C CA . LYS A 1 223 ? 17.608 13.058 6.815 1.00 88.38 223 LYS A CA 1
ATOM 1743 C C . LYS A 1 223 ? 16.629 14.197 7.083 1.00 88.38 223 LYS A C 1
ATOM 1745 O O . LYS A 1 223 ? 16.602 14.704 8.200 1.00 88.38 223 LYS A O 1
ATOM 1750 N N . THR A 1 224 ? 15.871 14.632 6.079 1.00 81.25 224 THR A N 1
ATOM 1751 C CA . THR A 1 224 ? 15.054 15.856 6.153 1.00 81.25 224 THR A CA 1
ATOM 1752 C C . THR A 1 224 ? 13.559 15.597 6.330 1.00 81.25 224 THR A C 1
ATOM 1754 O O . THR A 1 224 ? 12.842 16.480 6.791 1.00 81.25 224 THR A O 1
ATOM 1757 N N . ALA A 1 225 ? 13.065 14.410 5.977 1.00 74.62 225 ALA A N 1
ATOM 1758 C CA . ALA A 1 225 ? 11.640 14.066 5.952 1.00 74.62 225 ALA A CA 1
ATOM 1759 C C . ALA A 1 225 ? 11.043 13.690 7.324 1.00 74.62 225 ALA A C 1
ATOM 1761 O O . ALA A 1 225 ? 9.912 13.219 7.394 1.00 74.62 225 ALA A O 1
ATOM 1762 N N . GLN A 1 226 ? 11.755 13.940 8.429 1.00 68.62 226 GLN A N 1
ATOM 1763 C CA . GLN A 1 226 ? 11.399 13.465 9.778 1.00 68.62 226 GLN A CA 1
ATOM 1764 C C . GLN A 1 226 ? 10.060 13.992 10.330 1.00 68.62 226 GLN A C 1
ATOM 1766 O O . GLN A 1 226 ? 9.606 13.522 11.367 1.00 68.62 226 GLN A O 1
ATOM 1771 N N . HIS A 1 227 ? 9.413 14.933 9.639 1.00 82.62 227 HIS A N 1
ATOM 1772 C CA . HIS A 1 227 ? 8.151 15.550 10.056 1.00 82.62 227 HIS A CA 1
ATOM 1773 C C . HIS A 1 227 ? 7.015 15.385 9.041 1.00 82.62 227 HIS A C 1
ATOM 1775 O O . HIS A 1 227 ? 5.979 16.033 9.189 1.00 82.62 227 HIS A O 1
ATOM 1781 N N . ILE A 1 228 ? 7.181 14.557 8.000 1.00 89.00 228 ILE A N 1
ATOM 1782 C CA . ILE A 1 228 ? 6.117 14.353 7.002 1.00 89.00 228 ILE A CA 1
ATOM 1783 C C . ILE A 1 228 ? 4.854 13.795 7.668 1.00 89.00 228 ILE A C 1
ATOM 1785 O O . ILE A 1 228 ? 3.768 14.306 7.406 1.00 89.00 228 ILE A O 1
ATOM 1789 N N . ALA A 1 229 ? 4.989 12.814 8.567 1.00 86.38 229 ALA A N 1
ATOM 1790 C CA . ALA A 1 229 ? 3.859 12.238 9.296 1.00 86.38 229 ALA A CA 1
ATOM 1791 C C . ALA A 1 229 ? 3.102 13.295 10.124 1.00 86.38 229 ALA A C 1
ATOM 1793 O O . ALA A 1 229 ? 1.892 13.442 9.971 1.00 86.38 229 ALA A O 1
ATOM 1794 N N . ASP A 1 230 ? 3.818 14.106 10.912 1.00 89.62 230 ASP A N 1
ATOM 1795 C CA . ASP A 1 230 ? 3.217 15.162 11.740 1.00 89.62 230 ASP A CA 1
ATOM 1796 C C . ASP A 1 230 ? 2.476 16.211 10.895 1.00 89.62 230 ASP A C 1
ATOM 1798 O O . ASP A 1 230 ? 1.367 16.644 11.227 1.00 89.62 230 ASP A O 1
ATOM 1802 N N . ARG A 1 231 ? 3.090 16.628 9.779 1.00 92.31 231 ARG A N 1
ATOM 1803 C CA . ARG A 1 231 ? 2.507 17.597 8.839 1.00 92.31 231 ARG A CA 1
ATOM 1804 C C . ARG A 1 231 ? 1.273 17.040 8.151 1.00 92.31 231 ARG A C 1
ATOM 1806 O O . ARG A 1 231 ? 0.282 17.752 7.989 1.00 92.31 231 ARG A O 1
ATOM 1813 N N . LEU A 1 232 ? 1.316 15.767 7.786 1.00 91.06 232 LEU A N 1
ATOM 1814 C CA . LEU A 1 232 ? 0.197 15.087 7.169 1.00 91.06 232 LEU A CA 1
ATOM 1815 C C . LEU A 1 232 ? -0.980 14.929 8.141 1.00 91.06 232 LEU A C 1
ATOM 1817 O O . LEU A 1 232 ? -2.122 15.189 7.765 1.00 91.06 232 LEU A O 1
ATOM 1821 N N . ASP A 1 233 ? -0.715 14.579 9.398 1.00 87.94 233 ASP A N 1
ATOM 1822 C CA . ASP A 1 233 ? -1.741 14.496 10.439 1.00 87.94 233 ASP A CA 1
ATOM 1823 C C . ASP A 1 233 ? -2.391 15.856 10.715 1.00 87.94 233 ASP A C 1
ATOM 1825 O O . ASP A 1 233 ? -3.609 15.937 10.905 1.00 87.94 233 ASP A O 1
ATOM 1829 N N . ALA A 1 234 ? -1.602 16.935 10.722 1.00 91.25 234 ALA A N 1
ATOM 1830 C CA . ALA A 1 234 ? -2.124 18.297 10.820 1.00 91.25 234 ALA A CA 1
ATOM 1831 C C . ALA A 1 234 ? -3.032 18.632 9.625 1.00 91.25 234 ALA A C 1
ATOM 1833 O O . ALA A 1 234 ? -4.172 19.057 9.823 1.00 91.25 234 ALA A O 1
ATOM 1834 N N . PHE A 1 235 ? -2.583 18.339 8.401 1.00 92.19 235 PHE A N 1
ATOM 1835 C CA . PHE A 1 235 ? -3.366 18.552 7.182 1.00 92.19 235 PHE A CA 1
ATOM 1836 C C . PHE A 1 235 ? -4.698 17.787 7.201 1.00 92.19 235 PHE A C 1
ATOM 1838 O O . PHE A 1 235 ? -5.740 18.352 6.864 1.00 92.19 235 PHE A O 1
ATOM 1845 N N . ILE A 1 236 ? -4.695 16.525 7.648 1.00 89.69 236 ILE A N 1
ATOM 1846 C CA . ILE A 1 236 ? -5.917 15.717 7.781 1.00 89.69 236 ILE A CA 1
ATOM 1847 C C . ILE A 1 236 ? -6.871 16.341 8.804 1.00 89.69 236 ILE A C 1
ATOM 1849 O O . ILE A 1 236 ? -8.070 16.455 8.548 1.00 89.69 236 ILE A O 1
ATOM 1853 N N . LYS A 1 237 ? -6.354 16.781 9.959 1.00 88.12 237 LYS A N 1
ATOM 1854 C CA . LYS A 1 237 ? -7.164 17.419 11.010 1.00 88.12 237 LYS A CA 1
ATOM 1855 C C . LYS A 1 237 ? -7.813 18.718 10.535 1.00 88.12 237 LYS A C 1
ATOM 1857 O O . LYS A 1 237 ? -8.970 18.959 10.875 1.00 88.12 237 LYS A O 1
ATOM 1862 N N . GLU A 1 238 ? -7.099 19.523 9.756 1.00 89.88 238 GLU A N 1
ATOM 1863 C CA . GLU A 1 238 ? -7.605 20.781 9.192 1.00 89.88 238 GLU A CA 1
ATOM 1864 C C . GLU A 1 238 ? -8.647 20.555 8.087 1.00 89.88 238 GLU A C 1
ATOM 1866 O O . GLU A 1 238 ? -9.577 21.347 7.942 1.00 89.88 238 GLU A O 1
ATOM 1871 N N . ASN A 1 239 ? -8.543 19.446 7.348 1.00 86.81 239 ASN A N 1
ATOM 1872 C CA . ASN A 1 239 ? -9.386 19.151 6.187 1.00 86.81 239 ASN A CA 1
ATOM 1873 C C . ASN A 1 239 ? -10.416 18.034 6.429 1.00 86.81 239 ASN A C 1
ATOM 1875 O O . ASN A 1 239 ? -10.950 17.492 5.468 1.00 86.81 239 ASN A O 1
ATOM 1879 N N . LYS A 1 240 ? -10.768 17.732 7.689 1.00 77.62 240 LYS A N 1
ATOM 1880 C CA . LYS A 1 240 ? -11.695 16.642 8.082 1.00 77.62 240 LYS A CA 1
ATOM 1881 C C . LYS A 1 240 ? -13.049 16.590 7.364 1.00 77.62 240 LYS A C 1
ATOM 1883 O O . LYS A 1 240 ? -13.705 15.566 7.405 1.00 77.62 240 LYS A O 1
ATOM 1888 N N . ILE A 1 241 ? -13.529 17.701 6.805 1.00 74.88 241 ILE A N 1
ATOM 1889 C CA . ILE A 1 241 ? -14.815 17.748 6.079 1.00 74.88 241 ILE A CA 1
ATOM 1890 C C . ILE A 1 241 ? -14.632 17.334 4.605 1.00 74.88 241 ILE A C 1
ATOM 1892 O O . ILE A 1 241 ? -15.589 16.950 3.935 1.00 74.88 241 ILE A O 1
ATOM 1896 N N . ARG A 1 242 ? -13.402 17.432 4.091 1.00 65.88 242 ARG A N 1
ATOM 1897 C CA . ARG A 1 242 ? -13.013 17.155 2.700 1.00 65.88 242 ARG A CA 1
ATOM 1898 C C . ARG A 1 242 ? -12.272 15.824 2.541 1.00 65.88 242 ARG A C 1
ATOM 1900 O O . ARG A 1 242 ? -11.946 15.463 1.414 1.00 65.88 242 ARG A O 1
ATOM 1907 N N . ILE A 1 243 ? -12.008 15.129 3.644 1.00 62.66 243 ILE A N 1
ATOM 1908 C CA . ILE A 1 243 ? -11.343 13.825 3.745 1.00 62.66 243 ILE A CA 1
ATOM 1909 C C . ILE A 1 243 ? -12.305 12.871 4.442 1.00 62.66 243 ILE A C 1
ATOM 1911 O O . ILE A 1 243 ? -13.043 13.355 5.328 1.00 62.66 243 ILE A O 1
#

Sequence (243 aa):
MDSGFRQLDARERGLLEKLLEAEFPGRDELRAQLASLTAKQIEEDGTLSLQCDSGPPSRSKSPIEGTCKDADGKAIDILLHRNKRGFMYMLEIIKPDGSPIINPPCARDLVLLPEGGGRKPEDVEKRALTEEERVVLAVRALDREVNNGGYHKFFCDSSRKFVPIIVDSLLRIGCDEAAKITQRALDALRLPAVTPDDVRATLERRDDVRDLELDQCDLLFYKTAQHIADRLDAFIKENKIRI